Protein AF-A0A8X7W832-F1 (afdb_monomer)

Structure (mmCIF, N/CA/C/O backbone):
data_AF-A0A8X7W832-F1
#
_entry.id   AF-A0A8X7W832-F1
#
loop_
_atom_site.group_PDB
_atom_site.id
_atom_site.type_symbol
_atom_site.label_atom_id
_atom_site.label_alt_id
_atom_site.label_comp_id
_atom_site.label_asym_id
_atom_site.label_entity_id
_atom_site.label_seq_id
_atom_site.pdbx_PDB_ins_code
_atom_site.Cartn_x
_atom_site.Cartn_y
_atom_site.Cartn_z
_atom_site.occupancy
_atom_site.B_iso_or_equiv
_atom_site.auth_seq_id
_atom_site.auth_comp_id
_atom_site.auth_asym_id
_atom_site.auth_atom_id
_atom_site.pdbx_PDB_model_num
ATOM 1 N N . MET A 1 1 ? 21.013 -44.793 66.418 1.00 40.00 1 MET A N 1
ATOM 2 C CA . MET A 1 1 ? 21.560 -44.286 65.146 1.00 40.00 1 MET A CA 1
ATOM 3 C C . MET A 1 1 ? 20.440 -43.614 64.386 1.00 40.00 1 MET A C 1
ATOM 5 O O . MET A 1 1 ? 19.304 -44.052 64.524 1.00 40.00 1 MET A O 1
ATOM 9 N N . ALA A 1 2 ? 20.760 -42.538 63.678 1.00 47.69 2 ALA A N 1
ATOM 10 C CA . ALA A 1 2 ? 19.856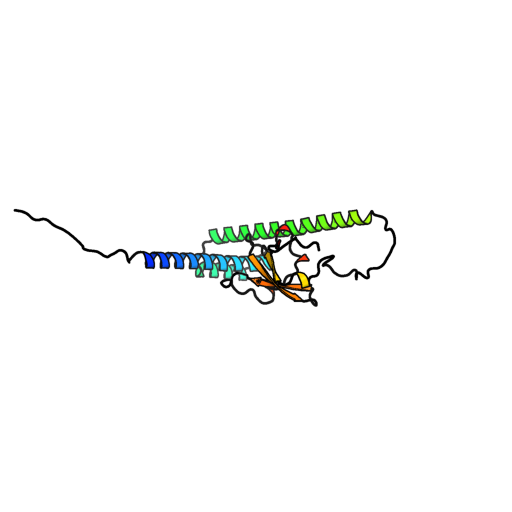 -41.862 62.762 1.00 47.69 2 ALA A CA 1
ATOM 11 C C . ALA A 1 2 ? 20.332 -42.144 61.334 1.00 47.69 2 ALA A C 1
ATOM 13 O O . ALA A 1 2 ? 21.538 -42.165 61.129 1.00 47.69 2 ALA A O 1
ATOM 14 N N . ASP A 1 3 ? 19.384 -42.303 60.418 1.00 43.69 3 ASP A N 1
ATOM 15 C CA . ASP A 1 3 ? 19.521 -42.153 58.966 1.00 43.69 3 ASP A CA 1
ATOM 16 C C . ASP A 1 3 ? 18.185 -41.499 58.557 1.00 43.69 3 ASP A C 1
ATOM 18 O O . ASP A 1 3 ? 17.119 -42.063 58.802 1.00 43.69 3 ASP A O 1
ATOM 22 N N . GLU A 1 4 ? 18.114 -40.179 58.404 1.00 45.97 4 GLU A N 1
ATOM 23 C CA . GLU A 1 4 ? 18.553 -39.359 57.263 1.00 45.97 4 GLU A CA 1
ATOM 24 C C . GLU A 1 4 ? 17.563 -39.418 56.077 1.00 45.97 4 GLU A C 1
ATOM 26 O O . GLU A 1 4 ? 17.081 -40.472 55.669 1.00 45.97 4 GLU A O 1
ATOM 31 N N . LYS A 1 5 ? 17.174 -38.226 55.603 1.00 52.12 5 LYS A N 1
ATOM 32 C CA . LYS A 1 5 ? 16.327 -38.010 54.414 1.00 52.12 5 LYS A CA 1
ATOM 33 C C . LYS A 1 5 ? 17.153 -38.355 53.155 1.00 52.12 5 LYS A C 1
ATOM 35 O O . LYS A 1 5 ? 18.371 -38.401 53.235 1.00 52.12 5 LYS A O 1
ATOM 40 N N . ASP A 1 6 ? 16.596 -38.549 51.963 1.00 47.44 6 ASP A N 1
ATOM 41 C CA . ASP A 1 6 ? 15.959 -37.499 51.149 1.00 47.44 6 ASP A CA 1
ATOM 42 C C . ASP A 1 6 ? 15.562 -38.048 49.754 1.00 47.44 6 ASP A C 1
ATOM 44 O O . ASP A 1 6 ? 15.832 -39.208 49.454 1.00 47.44 6 ASP A O 1
ATOM 48 N N . GLN A 1 7 ? 15.009 -37.176 48.896 1.00 48.31 7 GLN A N 1
ATOM 49 C CA . GLN A 1 7 ? 14.793 -37.337 47.442 1.00 48.31 7 GLN A CA 1
ATOM 50 C C . GLN A 1 7 ? 13.632 -38.263 47.000 1.00 48.31 7 GLN A C 1
ATOM 52 O O . GLN A 1 7 ? 13.351 -39.288 47.606 1.00 48.31 7 GLN A O 1
ATOM 57 N N . HIS A 1 8 ? 12.888 -37.974 45.924 1.00 39.09 8 HIS A N 1
ATOM 58 C CA . HIS A 1 8 ? 12.868 -36.801 45.035 1.00 39.09 8 HIS A CA 1
ATOM 59 C C . HIS A 1 8 ? 11.403 -36.572 44.601 1.00 39.09 8 HIS A C 1
ATOM 61 O O . HIS A 1 8 ? 10.791 -37.466 44.023 1.00 39.09 8 HIS A O 1
ATOM 67 N N . SER A 1 9 ? 10.815 -35.401 44.876 1.00 43.19 9 SER A N 1
ATOM 68 C CA . SER A 1 9 ? 9.520 -35.005 44.286 1.00 43.19 9 SER A CA 1
ATOM 69 C C . SER A 1 9 ? 9.779 -34.072 43.113 1.00 43.19 9 SER A C 1
ATOM 71 O O . SER A 1 9 ? 9.884 -32.860 43.273 1.00 43.19 9 SER A O 1
ATOM 73 N N . GLU A 1 10 ? 9.955 -34.673 41.942 1.00 54.03 10 GLU A N 1
ATOM 74 C CA . GLU A 1 10 ? 10.098 -33.964 40.675 1.00 54.03 10 GLU A CA 1
ATOM 75 C C . GLU A 1 10 ? 8.726 -33.555 40.103 1.00 54.03 10 GLU A C 1
ATOM 77 O O . GLU A 1 10 ? 7.697 -34.142 40.440 1.00 54.03 10 GLU A O 1
ATOM 82 N N . SER A 1 11 ? 8.746 -32.600 39.167 1.00 55.72 11 SER A N 1
ATOM 83 C CA . SER A 1 11 ? 7.625 -32.055 38.377 1.00 55.72 11 SER A CA 1
ATOM 84 C C . SER A 1 11 ? 6.713 -31.000 39.034 1.00 55.72 11 SER A C 1
ATOM 86 O O . SER A 1 11 ? 5.818 -31.309 39.816 1.00 55.72 11 SER A O 1
ATOM 88 N N . ASN A 1 12 ? 6.882 -29.740 38.597 1.00 47.66 12 ASN A N 1
ATOM 89 C CA . ASN A 1 12 ? 5.770 -28.824 38.277 1.00 47.66 12 ASN A CA 1
ATOM 90 C C . ASN A 1 12 ? 6.168 -27.611 37.389 1.00 47.66 12 ASN A C 1
ATOM 92 O O . ASN A 1 12 ? 5.585 -26.539 37.501 1.00 47.66 12 ASN A O 1
ATOM 96 N N . ASP A 1 13 ? 7.085 -27.786 36.427 1.00 53.12 13 ASP A N 1
ATOM 97 C CA . ASP A 1 13 ? 7.562 -26.702 35.534 1.00 53.12 13 ASP A CA 1
ATOM 98 C C . ASP A 1 13 ? 6.795 -26.591 34.194 1.00 53.12 13 ASP A C 1
ATOM 100 O O . ASP A 1 13 ? 7.334 -26.148 33.184 1.00 53.12 13 ASP A O 1
ATOM 104 N N . ARG A 1 14 ? 5.529 -27.035 34.133 1.00 55.16 14 ARG A N 1
ATOM 105 C CA . ARG A 1 14 ? 4.734 -27.077 32.879 1.00 55.16 14 ARG A CA 1
ATOM 106 C C . ARG A 1 14 ? 3.662 -25.987 32.751 1.00 55.16 14 ARG A C 1
ATOM 108 O O . ARG A 1 14 ? 2.802 -26.092 31.883 1.00 55.16 14 ARG A O 1
ATOM 115 N N . ILE A 1 15 ? 3.668 -24.975 33.620 1.00 55.97 15 ILE A N 1
ATOM 116 C CA . ILE A 1 15 ? 2.537 -24.036 33.761 1.00 55.97 15 ILE A CA 1
ATOM 117 C C . ILE A 1 15 ? 2.733 -22.715 32.984 1.00 55.97 15 ILE A C 1
ATOM 119 O O . ILE A 1 15 ? 1.743 -22.094 32.599 1.00 55.97 15 ILE A O 1
ATOM 123 N N . ASP A 1 16 ? 3.968 -22.296 32.683 1.00 61.81 16 ASP A N 1
ATOM 124 C CA . ASP A 1 16 ? 4.218 -20.970 32.082 1.00 61.81 16 ASP A CA 1
ATOM 125 C C . ASP A 1 16 ? 4.119 -20.915 30.545 1.00 61.81 16 ASP A C 1
ATOM 127 O O . ASP A 1 16 ? 3.718 -19.890 29.989 1.00 61.81 16 ASP A O 1
ATOM 131 N N . ASP A 1 17 ? 4.414 -22.012 29.843 1.00 66.50 17 ASP A N 1
ATOM 132 C CA . ASP A 1 17 ? 4.511 -22.041 28.373 1.00 66.50 17 ASP A CA 1
ATOM 133 C C . ASP A 1 17 ? 3.199 -21.654 27.665 1.00 66.50 17 ASP A C 1
ATOM 135 O O . ASP A 1 17 ? 3.196 -20.931 26.666 1.00 66.50 17 ASP A O 1
ATOM 139 N N . ASP A 1 18 ? 2.057 -22.112 28.182 1.00 75.75 18 ASP A N 1
ATOM 140 C CA . ASP A 1 18 ? 0.752 -21.822 27.579 1.00 75.75 18 ASP A CA 1
ATOM 141 C C . ASP A 1 18 ? 0.250 -20.415 27.925 1.00 75.75 18 ASP A C 1
ATOM 143 O O . ASP A 1 18 ? -0.398 -19.767 27.098 1.00 75.75 18 ASP A O 1
ATOM 147 N N . LYS A 1 19 ? 0.629 -19.881 29.092 1.00 80.62 19 LYS A N 1
ATOM 148 C CA . LYS A 1 19 ? 0.347 -18.489 29.462 1.00 80.62 19 LYS A CA 1
ATOM 149 C C . LYS A 1 19 ? 1.113 -17.514 28.562 1.00 80.62 19 LYS A C 1
ATOM 151 O O . LYS A 1 19 ? 0.513 -16.575 28.037 1.00 80.62 19 LYS A O 1
ATOM 156 N N . LEU A 1 20 ? 2.402 -17.772 28.324 1.00 78.25 20 LEU A N 1
ATOM 157 C CA . LEU A 1 20 ? 3.243 -16.969 27.428 1.00 78.25 20 LEU A CA 1
ATOM 158 C C . LEU A 1 20 ? 2.719 -16.979 25.982 1.00 78.25 20 LEU A C 1
ATOM 160 O O . LEU A 1 20 ? 2.663 -15.928 25.340 1.00 78.25 20 LEU A O 1
ATOM 164 N N . LYS A 1 21 ? 2.256 -18.133 25.478 1.00 82.25 21 LYS A N 1
ATOM 165 C CA . LYS A 1 21 ? 1.616 -18.229 24.151 1.00 82.25 21 LYS A CA 1
ATOM 166 C C . LYS A 1 21 ? 0.342 -17.388 24.056 1.00 82.25 21 LYS A C 1
ATOM 168 O O . LYS A 1 21 ? 0.131 -16.731 23.038 1.00 82.25 21 LYS A O 1
ATOM 173 N N . GLU A 1 22 ? -0.507 -17.383 25.083 1.00 85.19 22 GLU A N 1
ATOM 174 C CA . GLU A 1 22 ? -1.731 -16.570 25.086 1.00 85.19 22 GLU A CA 1
ATOM 175 C C . GLU A 1 22 ? -1.450 -15.064 25.194 1.00 85.19 22 GLU A C 1
ATOM 177 O O . GLU A 1 22 ? -2.122 -14.267 24.536 1.00 85.19 22 GLU A O 1
ATOM 182 N N . GLU A 1 23 ? -0.434 -14.648 25.953 1.00 86.19 23 GLU A N 1
ATOM 183 C CA . GLU A 1 23 ? 0.022 -13.250 25.967 1.00 86.19 23 GLU A CA 1
ATOM 184 C C . GLU A 1 23 ? 0.581 -12.823 24.598 1.00 86.19 23 GLU A C 1
ATOM 186 O O . GLU A 1 23 ? 0.214 -11.759 24.089 1.00 86.19 23 GLU A O 1
ATOM 191 N N . PHE A 1 24 ? 1.367 -13.681 23.937 1.00 85.94 24 PHE A N 1
ATOM 192 C CA . PHE A 1 24 ? 1.866 -13.430 22.581 1.00 85.94 24 PHE A CA 1
ATOM 193 C C . PHE A 1 24 ? 0.731 -13.305 21.549 1.00 85.94 24 PHE A C 1
ATOM 195 O O . PHE A 1 24 ? 0.719 -12.359 20.759 1.00 85.94 24 PHE A O 1
ATOM 202 N N . LYS A 1 25 ? -0.263 -14.207 21.579 1.00 90.62 25 LYS A N 1
ATOM 203 C CA . LYS A 1 25 ? -1.449 -14.136 20.703 1.00 90.62 25 LYS A CA 1
ATOM 204 C C . LYS A 1 25 ? -2.239 -12.846 20.910 1.00 90.62 25 LYS A C 1
ATOM 206 O O . LYS A 1 25 ? -2.618 -12.211 19.929 1.00 90.62 25 LYS A O 1
ATOM 211 N N . LYS A 1 26 ? -2.464 -12.435 22.165 1.00 90.38 26 LYS A N 1
ATOM 212 C CA . LYS A 1 26 ? -3.152 -11.174 22.491 1.00 90.38 26 LYS A CA 1
ATOM 213 C C . LYS A 1 26 ? -2.392 -9.970 21.949 1.00 90.38 26 LYS A C 1
ATOM 215 O O . LYS A 1 26 ? -3.002 -9.126 21.303 1.00 90.38 26 LYS A O 1
ATOM 220 N N . LYS A 1 27 ? -1.069 -9.921 22.134 1.00 90.31 27 LYS A N 1
ATOM 221 C CA . LYS A 1 27 ? -0.237 -8.851 21.571 1.00 90.31 27 LYS A CA 1
ATOM 222 C C . LYS A 1 27 ? -0.328 -8.811 20.040 1.00 90.31 27 LYS A C 1
ATOM 224 O O . LYS A 1 27 ? -0.637 -7.759 19.491 1.00 90.31 27 LYS A O 1
ATOM 229 N N . LYS A 1 28 ? -0.169 -9.958 19.361 1.00 90.44 28 LYS A N 1
ATOM 230 C CA . LYS A 1 28 ? -0.306 -10.057 17.895 1.00 90.44 28 LYS A CA 1
ATOM 231 C C . LYS A 1 28 ? -1.691 -9.598 17.414 1.00 90.44 28 LYS A C 1
ATOM 233 O O . LYS A 1 28 ? -1.778 -8.934 16.388 1.00 90.44 28 LYS A O 1
ATOM 238 N N . LEU A 1 29 ? -2.763 -9.903 18.151 1.00 90.62 29 LEU A N 1
ATOM 239 C CA . LEU A 1 29 ? -4.118 -9.441 17.831 1.00 90.62 29 LEU A CA 1
ATOM 240 C C . LEU A 1 29 ? -4.268 -7.915 17.954 1.00 90.62 29 LEU A C 1
ATOM 242 O O . LEU A 1 29 ? -4.861 -7.298 17.072 1.00 90.62 29 LEU A O 1
ATOM 246 N N . GLU A 1 30 ? -3.736 -7.299 19.012 1.00 90.44 30 GLU A N 1
ATOM 247 C CA . GLU A 1 30 ? -3.766 -5.837 19.165 1.00 90.44 30 GLU A CA 1
ATOM 248 C C . GLU A 1 30 ? -2.918 -5.126 18.099 1.00 90.44 30 GLU A C 1
ATOM 250 O O . GLU A 1 30 ? -3.365 -4.134 17.521 1.00 90.44 30 GLU A O 1
ATOM 255 N N . ASP A 1 31 ? -1.745 -5.664 17.757 1.00 88.31 31 ASP A N 1
ATOM 256 C CA . ASP A 1 31 ? -0.919 -5.127 16.671 1.00 88.31 31 ASP A CA 1
ATOM 257 C C . ASP A 1 31 ? -1.636 -5.237 15.308 1.00 88.31 31 ASP A C 1
ATOM 259 O O . ASP A 1 31 ? -1.662 -4.264 14.552 1.00 88.31 31 ASP A O 1
ATOM 263 N N . LEU A 1 32 ? -2.314 -6.357 15.019 1.00 89.44 32 LEU A N 1
ATOM 264 C CA . LEU A 1 32 ? -3.125 -6.524 13.803 1.00 89.44 32 LEU A CA 1
ATOM 265 C C . LEU A 1 32 ? -4.305 -5.541 13.733 1.00 89.44 32 LEU A C 1
ATOM 267 O O . LEU A 1 32 ? -4.533 -4.943 12.682 1.00 89.44 32 LEU A O 1
ATOM 271 N N . LYS A 1 33 ? -5.028 -5.315 14.840 1.00 92.00 33 LYS A N 1
ATOM 272 C CA . LYS A 1 33 ? -6.091 -4.293 14.910 1.00 92.00 33 LYS A CA 1
ATOM 273 C C . LYS A 1 33 ? -5.553 -2.893 14.617 1.00 92.00 33 LYS A C 1
ATOM 275 O O . LYS A 1 33 ? -6.184 -2.130 13.886 1.00 92.00 33 LYS A O 1
ATOM 280 N N . ARG A 1 34 ? -4.390 -2.550 15.187 1.00 91.50 34 ARG A N 1
ATOM 281 C CA . ARG A 1 34 ? -3.733 -1.252 14.980 1.00 91.50 34 ARG A CA 1
ATOM 282 C C . ARG A 1 34 ? -3.292 -1.074 13.528 1.00 91.50 34 ARG A C 1
ATOM 284 O O . ARG A 1 34 ? -3.591 -0.022 12.967 1.00 91.50 34 ARG A O 1
ATOM 291 N N . LYS A 1 35 ? -2.678 -2.095 12.912 1.00 88.81 35 LYS A N 1
ATOM 292 C CA . LYS A 1 35 ? -2.334 -2.095 11.478 1.00 88.81 35 LYS A CA 1
ATOM 293 C C . LYS A 1 35 ? -3.580 -1.909 10.605 1.00 88.81 35 LYS A C 1
ATOM 295 O O . LYS A 1 35 ? -3.648 -0.943 9.857 1.00 88.81 35 LYS A O 1
ATOM 300 N N . ALA A 1 36 ? -4.613 -2.736 10.784 1.00 91.31 36 ALA A N 1
ATOM 301 C CA . ALA A 1 36 ? -5.852 -2.641 10.005 1.00 91.31 36 ALA A CA 1
ATOM 302 C C . ALA A 1 36 ? -6.533 -1.261 10.117 1.00 91.31 36 ALA A C 1
ATOM 304 O O . ALA A 1 36 ? -7.029 -0.721 9.129 1.00 91.31 36 ALA A O 1
ATOM 305 N N . PHE A 1 37 ? -6.536 -0.656 11.309 1.00 93.88 37 PHE A N 1
ATOM 306 C CA . PHE A 1 37 ? -7.068 0.693 11.507 1.00 93.88 37 PHE A CA 1
ATOM 307 C C . PHE A 1 37 ? -6.215 1.781 10.838 1.00 93.88 37 PHE A C 1
ATOM 309 O O . PHE A 1 37 ? -6.776 2.706 10.249 1.00 93.88 37 PHE A O 1
ATOM 316 N N . TYR A 1 38 ? -4.882 1.663 10.891 1.00 90.75 38 TYR A N 1
ATOM 317 C CA . TYR A 1 38 ? -3.966 2.559 10.182 1.00 90.75 38 TYR A CA 1
ATOM 318 C C . TYR A 1 38 ? -4.221 2.519 8.670 1.00 90.75 38 TYR A C 1
ATOM 320 O O . TYR A 1 38 ? -4.467 3.568 8.080 1.00 90.75 38 TYR A O 1
ATOM 328 N N . SER A 1 39 ? -4.294 1.329 8.063 1.00 88.31 39 SER A N 1
ATOM 329 C CA . SER A 1 39 ? -4.554 1.168 6.624 1.00 88.31 39 SER A CA 1
ATOM 330 C C . SER A 1 39 ? -5.891 1.792 6.185 1.00 88.31 39 SER A C 1
ATOM 332 O O . SER A 1 39 ? -5.967 2.409 5.124 1.00 88.31 39 SER A O 1
ATOM 334 N N . VAL A 1 40 ? -6.945 1.714 7.012 1.00 91.12 40 VAL A N 1
ATOM 335 C CA . VAL A 1 40 ? -8.239 2.372 6.724 1.00 91.12 40 VAL A CA 1
ATOM 336 C C . VAL A 1 40 ? -8.142 3.899 6.802 1.00 91.12 40 VAL A C 1
ATOM 338 O O . VAL A 1 40 ? -8.674 4.590 5.928 1.00 91.12 40 VAL A O 1
ATOM 341 N N . LEU A 1 41 ? -7.471 4.447 7.825 1.00 90.56 41 LEU A N 1
ATOM 342 C CA . LEU A 1 41 ? -7.207 5.890 7.897 1.00 90.56 41 LEU A CA 1
ATOM 343 C C . LEU A 1 41 ? -6.396 6.354 6.687 1.00 90.56 41 LEU A C 1
ATOM 345 O O . LEU A 1 41 ? -6.695 7.404 6.112 1.00 90.56 41 LEU A O 1
ATOM 349 N N . LEU A 1 42 ? -5.406 5.554 6.295 1.00 87.62 42 LEU A N 1
ATOM 350 C CA . LEU A 1 42 ? -4.512 5.863 5.204 1.00 87.62 42 LEU A CA 1
ATOM 351 C C . LEU A 1 42 ? -5.252 5.915 3.863 1.00 87.62 42 LEU A C 1
ATOM 353 O O . LEU A 1 42 ? -5.203 6.940 3.182 1.00 87.62 42 LEU A O 1
ATOM 357 N N . ALA A 1 43 ? -6.021 4.876 3.527 1.00 86.00 43 ALA A N 1
ATOM 358 C CA . ALA A 1 43 ? -6.818 4.831 2.301 1.00 86.00 43 ALA A CA 1
ATOM 359 C C . ALA A 1 43 ? -7.762 6.045 2.172 1.00 86.00 43 ALA A C 1
ATOM 361 O O . ALA A 1 43 ? -7.876 6.649 1.104 1.00 86.00 43 ALA A O 1
ATOM 362 N N . PHE A 1 44 ? -8.392 6.476 3.272 1.00 89.38 44 PHE A N 1
ATOM 363 C CA . PHE A 1 44 ? -9.253 7.666 3.267 1.00 89.38 44 PHE A CA 1
ATOM 364 C C . PHE A 1 44 ? -8.501 8.981 3.041 1.00 89.38 44 PHE A C 1
ATOM 366 O O . PHE A 1 44 ? -9.077 9.899 2.447 1.00 89.38 44 PHE A O 1
ATOM 373 N N . ARG A 1 45 ? -7.250 9.088 3.508 1.00 85.00 45 ARG A N 1
ATOM 374 C CA . ARG A 1 45 ? -6.388 10.260 3.290 1.00 85.00 45 ARG A CA 1
ATOM 375 C C . ARG A 1 45 ? -5.797 10.286 1.879 1.00 85.00 45 ARG A C 1
ATOM 377 O O . ARG A 1 45 ? -5.734 11.367 1.299 1.00 85.00 45 ARG A O 1
ATOM 384 N N . ALA A 1 46 ? -5.448 9.124 1.325 1.00 78.94 46 ALA A N 1
ATOM 385 C CA . ALA A 1 46 ? -4.998 8.971 -0.057 1.00 78.94 46 ALA A CA 1
ATOM 386 C C . ALA A 1 46 ? -6.099 9.352 -1.066 1.00 78.94 46 ALA A C 1
ATOM 388 O O . ALA A 1 46 ? -5.833 10.076 -2.021 1.00 78.94 46 ALA A O 1
ATOM 389 N N . GLU A 1 47 ? -7.352 8.941 -0.826 1.00 78.88 47 GLU A N 1
ATOM 390 C CA . GLU A 1 47 ? -8.489 9.325 -1.677 1.00 78.88 47 GLU A CA 1
ATOM 391 C C . GLU A 1 47 ? -8.853 10.814 -1.522 1.00 78.88 47 GLU A C 1
ATOM 393 O O . GLU A 1 47 ? -9.174 11.498 -2.493 1.00 78.88 47 GLU A O 1
ATOM 398 N N . THR A 1 48 ? -8.842 11.331 -0.286 1.00 75.25 48 THR A N 1
ATOM 399 C CA . THR A 1 48 ? -9.290 12.697 0.018 1.00 75.25 48 THR A CA 1
ATOM 400 C C . THR A 1 48 ? -8.545 13.316 1.198 1.00 75.25 48 THR A C 1
ATOM 402 O O . THR A 1 48 ? -8.622 12.826 2.323 1.00 75.25 48 THR A O 1
ATOM 405 N N . LEU A 1 49 ? -7.970 14.509 1.003 1.00 69.06 49 LEU A N 1
ATOM 406 C CA . LEU A 1 49 ? -7.358 15.285 2.095 1.00 69.06 49 LEU A CA 1
ATOM 407 C C . LEU A 1 49 ? -8.344 15.628 3.233 1.00 69.06 49 LEU A C 1
ATOM 409 O O . LEU A 1 49 ? -7.913 15.889 4.357 1.00 69.06 49 LEU A O 1
ATOM 413 N N . THR A 1 50 ? -9.659 15.613 2.974 1.00 72.81 50 THR A N 1
ATOM 414 C CA . THR A 1 50 ? -10.707 15.891 3.969 1.00 72.81 50 THR A CA 1
ATOM 415 C C . THR A 1 50 ? -11.594 14.672 4.236 1.00 72.81 50 THR A C 1
ATOM 417 O O . THR A 1 50 ? -12.317 14.182 3.370 1.00 72.81 50 THR A O 1
ATOM 420 N N . ILE A 1 51 ? -11.593 14.207 5.487 1.00 75.50 51 ILE A N 1
ATOM 421 C CA . ILE A 1 51 ? -12.458 13.119 5.954 1.00 75.50 51 ILE A CA 1
ATOM 422 C C . ILE A 1 51 ? -13.881 13.670 6.141 1.00 75.50 51 ILE A C 1
ATOM 424 O O . ILE A 1 51 ? -14.185 14.344 7.124 1.00 75.50 51 ILE A O 1
ATOM 428 N N . GLY A 1 52 ? -14.767 13.394 5.182 1.00 83.62 52 GLY A N 1
ATOM 429 C CA . GLY A 1 52 ? -16.178 13.784 5.263 1.00 83.62 52 GLY A CA 1
ATOM 430 C C . GLY A 1 52 ? -16.951 13.037 6.361 1.00 83.62 52 GLY A C 1
ATOM 431 O O . GLY A 1 52 ? -16.620 11.903 6.700 1.00 83.62 52 GLY A O 1
ATOM 432 N N . LYS A 1 53 ? -18.052 13.631 6.856 1.00 86.19 53 LYS A N 1
ATOM 433 C CA . LYS A 1 53 ? -18.846 13.147 8.015 1.00 86.19 53 LYS A CA 1
ATOM 434 C C . LYS A 1 53 ? -19.152 11.637 8.023 1.00 86.19 53 LYS A C 1
ATOM 436 O O . LYS A 1 53 ? -19.141 11.017 9.081 1.00 86.19 53 LYS A O 1
ATOM 441 N N . LYS A 1 54 ? -19.420 11.035 6.854 1.00 88.00 54 LYS A N 1
ATOM 442 C CA . LYS A 1 54 ? -19.660 9.583 6.719 1.00 88.00 54 LYS A CA 1
ATOM 443 C C . LYS A 1 54 ? -18.421 8.749 7.082 1.00 88.00 54 LYS A C 1
ATOM 445 O O . LYS A 1 54 ? -18.557 7.761 7.795 1.00 88.00 54 LYS A O 1
ATOM 450 N N . ARG A 1 55 ? -17.232 9.161 6.619 1.00 89.69 55 ARG A N 1
ATOM 451 C CA . ARG A 1 55 ? -15.945 8.524 6.947 1.00 89.69 55 ARG A CA 1
ATOM 452 C C . ARG A 1 55 ? -15.607 8.726 8.424 1.00 89.69 55 ARG A C 1
ATOM 454 O O . ARG A 1 55 ? -15.238 7.759 9.076 1.00 89.69 55 ARG A O 1
ATOM 461 N N . THR A 1 56 ? -15.843 9.919 8.981 1.00 90.06 56 THR A N 1
ATOM 462 C CA . THR A 1 56 ? -15.680 10.190 10.425 1.00 90.06 56 THR A CA 1
ATOM 463 C C . THR A 1 56 ? -16.483 9.205 11.278 1.00 90.06 56 THR A C 1
ATOM 465 O O . THR A 1 56 ? -15.922 8.548 12.147 1.00 90.06 56 THR A O 1
ATOM 468 N N . HIS A 1 57 ? -17.769 9.023 10.965 1.00 91.31 57 HIS A N 1
ATOM 469 C CA . HIS A 1 57 ? -18.633 8.097 11.697 1.00 91.31 57 HIS A CA 1
ATOM 470 C C . HIS A 1 57 ? -18.231 6.615 11.531 1.00 91.31 57 HIS A C 1
ATOM 472 O O . HIS A 1 57 ? -18.457 5.806 12.431 1.00 91.31 57 HIS A O 1
ATOM 478 N N . LEU A 1 58 ? -17.625 6.237 10.398 1.00 93.25 58 LEU A N 1
ATOM 479 C CA . LEU A 1 58 ? -17.047 4.901 10.231 1.00 93.25 58 LEU A CA 1
ATOM 480 C C . LEU A 1 58 ? -15.807 4.718 11.121 1.00 93.25 58 LEU A C 1
ATOM 482 O O . LEU A 1 58 ? -15.711 3.715 11.821 1.00 93.25 58 LEU A O 1
ATOM 486 N N . ILE A 1 59 ? -14.898 5.699 11.134 1.00 93.75 59 ILE A N 1
ATOM 487 C CA . ILE A 1 59 ? -13.683 5.695 11.965 1.00 93.75 59 ILE A CA 1
ATOM 488 C C . ILE A 1 59 ? -14.052 5.580 13.448 1.00 93.75 59 ILE A C 1
ATOM 490 O O . ILE A 1 59 ? -13.527 4.713 14.136 1.00 93.75 59 ILE A O 1
ATOM 494 N N . GLU A 1 60 ? -14.996 6.391 13.936 1.00 93.62 60 GLU A N 1
ATOM 495 C CA . GLU A 1 60 ? -15.485 6.341 15.325 1.00 93.62 60 GLU A CA 1
ATOM 496 C C . GLU A 1 60 ? -16.025 4.956 15.713 1.00 93.62 60 GLU A C 1
ATOM 498 O O . GLU A 1 60 ? -15.818 4.491 16.837 1.00 93.62 60 GLU A O 1
ATOM 503 N N . ARG A 1 61 ? -16.698 4.276 14.778 1.00 95.62 61 ARG A N 1
ATOM 504 C CA . ARG A 1 61 ? -17.217 2.922 14.985 1.00 95.62 61 ARG A CA 1
ATOM 505 C C . ARG A 1 61 ? -16.092 1.888 15.034 1.00 95.62 61 ARG A C 1
ATOM 507 O O . ARG A 1 61 ? -16.044 1.114 15.985 1.00 95.62 61 ARG A O 1
ATOM 514 N N . LEU A 1 62 ? -15.164 1.931 14.076 1.00 95.25 62 LEU A N 1
ATOM 515 C CA . LEU A 1 62 ? -13.989 1.054 14.030 1.00 95.25 62 LEU A CA 1
ATOM 516 C C . LEU A 1 62 ? -13.113 1.212 15.277 1.00 95.25 62 LEU A C 1
ATOM 518 O O . LEU A 1 62 ? -12.683 0.218 15.852 1.00 95.25 62 LEU A O 1
ATOM 522 N N . MET A 1 63 ? -12.916 2.442 15.759 1.00 95.75 63 MET A N 1
ATOM 523 C CA . MET A 1 63 ? -12.215 2.694 17.020 1.00 95.75 63 MET A CA 1
ATOM 524 C C . MET A 1 63 ? -12.875 1.983 18.201 1.00 95.75 63 MET A C 1
ATOM 526 O O . MET A 1 63 ? -12.181 1.397 19.029 1.00 95.75 63 MET A O 1
ATOM 530 N N . LYS A 1 64 ? -14.211 2.011 18.281 1.00 95.81 64 LYS A N 1
ATOM 531 C CA . LYS A 1 64 ? -14.957 1.326 19.341 1.00 95.81 64 LYS A CA 1
ATOM 532 C C . LYS A 1 64 ? -14.882 -0.197 19.203 1.00 95.81 64 LYS A C 1
ATOM 534 O O . LYS A 1 64 ? -14.718 -0.878 20.209 1.00 95.81 64 LYS A O 1
ATOM 539 N N . GLU A 1 65 ? -14.997 -0.726 17.987 1.00 95.25 65 GLU A N 1
ATOM 540 C CA . GLU A 1 65 ? -14.935 -2.168 17.708 1.00 95.25 65 GLU A CA 1
ATOM 541 C C . GLU A 1 65 ? -13.534 -2.749 17.964 1.00 95.25 65 GLU A C 1
ATOM 543 O O . GLU A 1 65 ? -13.408 -3.847 18.505 1.00 95.25 65 GLU A O 1
ATOM 548 N N . PHE A 1 66 ? -12.474 -2.004 17.639 1.00 93.94 66 PHE A N 1
ATOM 549 C CA . PHE A 1 66 ? -11.084 -2.429 17.835 1.00 93.94 66 PHE A CA 1
ATOM 550 C C . PHE A 1 66 ? -10.479 -1.974 19.174 1.00 93.94 66 PHE A C 1
ATOM 552 O O . PHE A 1 66 ? -9.351 -2.351 19.476 1.00 93.94 66 PHE A O 1
ATOM 559 N N . ASN A 1 67 ? -11.221 -1.227 20.000 1.00 94.44 67 ASN A N 1
ATOM 560 C CA . ASN A 1 67 ? -10.764 -0.656 21.276 1.00 94.44 67 ASN A CA 1
ATOM 561 C C . ASN A 1 67 ? -9.535 0.275 21.138 1.00 94.44 67 ASN A C 1
ATOM 563 O O . ASN A 1 67 ? -8.592 0.223 21.926 1.00 94.44 67 ASN A O 1
ATOM 567 N N . ILE A 1 68 ? -9.543 1.139 20.120 1.00 94.06 68 ILE A N 1
ATOM 568 C CA . ILE A 1 68 ? -8.452 2.073 19.810 1.00 94.06 68 ILE A CA 1
ATOM 569 C C . ILE A 1 68 ? -8.726 3.443 20.443 1.00 94.06 68 ILE A C 1
ATOM 571 O O . ILE A 1 68 ? -9.799 4.025 20.271 1.00 94.06 68 ILE A O 1
ATOM 575 N N . ALA A 1 69 ? -7.736 3.983 21.158 1.00 93.19 69 ALA A N 1
ATOM 576 C CA . ALA A 1 69 ? -7.815 5.289 21.808 1.00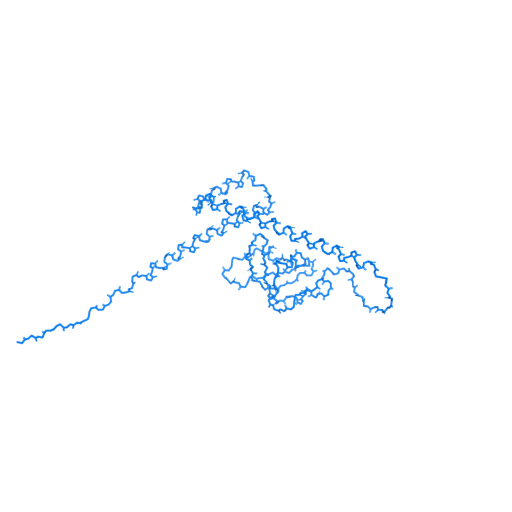 93.19 69 ALA A CA 1
ATOM 577 C C . ALA A 1 69 ? -7.722 6.460 20.806 1.00 93.19 69 ALA A C 1
ATOM 579 O O . ALA A 1 69 ? -7.070 6.360 19.764 1.00 93.19 69 ALA A O 1
ATOM 580 N N . GLN A 1 70 ? -8.318 7.612 21.147 1.00 92.25 70 GLN A N 1
ATOM 581 C CA . GLN A 1 70 ? -8.217 8.834 20.324 1.00 92.25 70 GLN A CA 1
ATOM 582 C C . GLN A 1 70 ? -6.769 9.307 20.157 1.00 92.25 70 GLN A C 1
ATOM 584 O O . GLN A 1 70 ? -6.400 9.740 19.074 1.00 92.25 70 GLN A O 1
ATOM 589 N N . GLU A 1 71 ? -5.925 9.155 21.178 1.00 91.31 71 GLU A N 1
ATOM 590 C CA . GLU A 1 71 ? -4.492 9.474 21.105 1.00 91.31 71 GLU A CA 1
ATOM 591 C C . GLU A 1 71 ? -3.778 8.666 20.010 1.00 91.31 71 GLU A C 1
ATOM 593 O O . GLU A 1 71 ? -3.035 9.228 19.206 1.00 91.31 71 GLU A O 1
ATOM 598 N N . THR A 1 72 ? -4.070 7.363 19.906 1.00 91.56 72 THR A N 1
ATOM 599 C CA . THR A 1 72 ? -3.543 6.499 18.839 1.00 91.56 72 THR A CA 1
ATOM 600 C C . THR A 1 72 ? -4.030 6.954 17.466 1.00 91.56 72 THR A C 1
ATOM 602 O O . THR A 1 72 ? -3.237 7.018 16.531 1.00 91.56 72 THR A O 1
ATOM 605 N N . ARG A 1 73 ? -5.309 7.334 17.343 1.00 91.06 73 ARG A N 1
ATOM 606 C CA . ARG A 1 73 ? -5.848 7.896 16.098 1.00 91.06 73 ARG A CA 1
ATOM 607 C C . ARG A 1 73 ? -5.147 9.201 15.707 1.00 91.06 73 ARG A C 1
ATOM 609 O O . ARG A 1 73 ? -4.779 9.338 14.548 1.00 91.06 73 ARG A O 1
ATOM 616 N N . PHE A 1 74 ? -4.953 10.144 16.630 1.00 90.31 74 PHE A N 1
ATOM 617 C CA . PHE A 1 74 ? -4.260 11.405 16.332 1.00 90.31 74 PHE A CA 1
ATOM 618 C C . PHE A 1 74 ? -2.797 11.175 15.936 1.00 90.31 74 PHE A C 1
ATOM 620 O O . PHE A 1 74 ? -2.327 11.783 14.980 1.00 90.31 74 PHE A O 1
ATOM 627 N N . SER A 1 75 ? -2.100 10.259 16.616 1.00 91.56 75 SER A N 1
ATOM 628 C CA . SER A 1 75 ? -0.742 9.846 16.246 1.00 91.56 75 SER A CA 1
ATOM 629 C C . SER A 1 75 ? -0.688 9.280 14.821 1.00 91.56 75 SER A C 1
ATOM 631 O O . SER A 1 75 ? 0.166 9.698 14.042 1.00 91.56 75 SER A O 1
ATOM 633 N N . PHE A 1 76 ? -1.625 8.400 14.454 1.00 91.62 76 PHE A N 1
ATOM 634 C CA . PHE A 1 76 ? -1.714 7.844 13.102 1.00 91.62 76 PHE A CA 1
ATOM 635 C C . PHE A 1 76 ? -2.070 8.907 12.055 1.00 91.62 76 PHE A C 1
ATOM 637 O O . PHE A 1 76 ? -1.411 8.978 11.024 1.00 91.62 76 PHE A O 1
ATOM 644 N N . GLU A 1 77 ? -3.060 9.770 12.311 1.00 89.44 77 GLU A N 1
ATOM 645 C CA . GLU A 1 77 ? -3.426 10.834 11.367 1.00 89.44 77 GLU A CA 1
ATOM 646 C C . GLU A 1 77 ? -2.277 11.828 11.129 1.00 89.44 77 GLU A C 1
ATOM 648 O O . GLU A 1 77 ? -2.083 12.244 9.988 1.00 89.44 77 GLU A O 1
ATOM 653 N N . ASN A 1 78 ? -1.492 12.171 12.157 1.00 88.88 78 ASN A N 1
ATOM 654 C CA . ASN A 1 78 ? -0.313 13.029 12.005 1.00 88.88 78 ASN A CA 1
ATOM 655 C C . ASN A 1 78 ? 0.785 12.345 11.181 1.00 88.88 78 ASN A C 1
ATOM 657 O O . ASN A 1 78 ? 1.269 12.935 10.221 1.00 88.88 78 ASN A O 1
ATOM 661 N N . ASN A 1 79 ? 1.127 11.095 11.507 1.00 88.31 79 ASN A N 1
ATOM 662 C CA . ASN A 1 79 ? 2.146 10.326 10.790 1.00 88.31 79 ASN A CA 1
ATOM 663 C C . ASN A 1 79 ? 1.801 10.150 9.299 1.00 88.31 79 ASN A C 1
ATOM 665 O O . ASN A 1 79 ? 2.633 10.410 8.432 1.00 88.31 79 ASN A O 1
ATOM 669 N N . ILE A 1 80 ? 0.543 9.812 8.997 1.00 88.62 80 ILE A N 1
ATOM 670 C CA . ILE A 1 80 ? 0.031 9.719 7.623 1.00 88.62 80 ILE A CA 1
ATOM 671 C C . ILE A 1 80 ? 0.169 11.071 6.902 1.00 88.62 80 ILE A C 1
ATOM 673 O O . ILE A 1 80 ? 0.630 11.115 5.764 1.00 88.62 80 ILE A O 1
ATOM 677 N N . LEU A 1 81 ? -0.198 12.187 7.546 1.00 86.31 81 LEU A N 1
ATOM 678 C CA . LEU A 1 81 ? -0.072 13.524 6.951 1.00 86.31 81 LEU A CA 1
ATOM 679 C C . LEU A 1 81 ? 1.390 13.918 6.691 1.00 86.31 81 LEU A C 1
ATOM 681 O O . LEU A 1 81 ? 1.687 14.453 5.622 1.00 86.31 81 LEU A O 1
ATOM 685 N N . GLU A 1 82 ? 2.297 13.641 7.627 1.00 87.00 82 GLU A N 1
ATOM 686 C CA . GLU A 1 82 ? 3.732 13.897 7.469 1.00 87.00 82 GLU A CA 1
ATOM 687 C C . GLU A 1 82 ? 4.324 13.077 6.316 1.00 87.00 82 GLU A C 1
ATOM 689 O O . GLU A 1 82 ? 5.029 13.637 5.474 1.00 87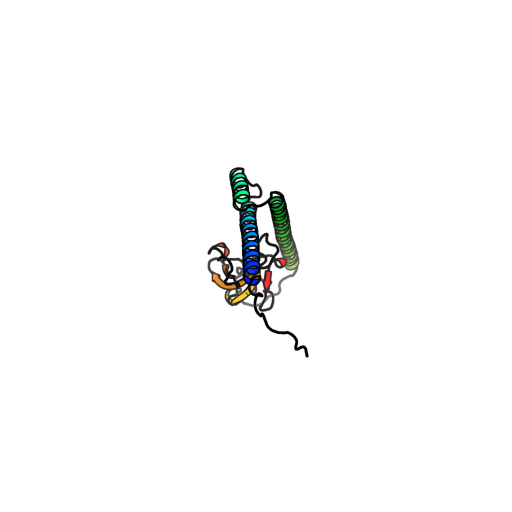.00 82 GLU A O 1
ATOM 694 N N . ASN A 1 83 ? 3.972 11.792 6.199 1.00 84.62 83 ASN A N 1
ATOM 695 C CA . ASN A 1 83 ? 4.457 10.936 5.116 1.00 84.62 83 ASN A CA 1
ATOM 696 C C . ASN A 1 83 ? 3.877 11.344 3.743 1.00 84.62 83 ASN A C 1
ATOM 698 O O . ASN A 1 83 ? 4.630 11.466 2.777 1.00 84.62 83 ASN A O 1
ATOM 702 N N . ILE A 1 84 ? 2.580 11.688 3.660 1.00 83.81 84 ILE A N 1
ATOM 703 C CA . ILE A 1 84 ? 1.968 12.283 2.450 1.00 83.81 84 ILE A CA 1
ATOM 704 C C . ILE A 1 84 ? 2.755 13.512 1.984 1.00 83.81 84 ILE A C 1
ATOM 706 O O . ILE A 1 84 ? 3.104 13.615 0.806 1.00 83.81 84 ILE A O 1
ATOM 710 N N . ILE A 1 85 ? 3.054 14.437 2.899 1.00 84.62 85 ILE A N 1
ATOM 711 C CA . ILE A 1 85 ? 3.788 15.667 2.580 1.00 84.62 85 ILE A CA 1
ATOM 712 C C . ILE A 1 85 ? 5.226 15.344 2.153 1.00 84.62 85 ILE A C 1
ATOM 714 O O . ILE A 1 85 ? 5.701 15.896 1.160 1.00 84.62 85 ILE A O 1
ATOM 718 N N . ALA A 1 86 ? 5.908 14.436 2.853 1.00 84.88 86 ALA A N 1
ATOM 719 C CA . ALA A 1 86 ? 7.277 14.042 2.538 1.00 84.88 86 ALA A CA 1
ATOM 720 C C . ALA A 1 86 ? 7.384 13.382 1.151 1.00 84.88 86 ALA A C 1
ATOM 722 O O . ALA A 1 86 ? 8.250 13.759 0.363 1.00 84.88 86 ALA A O 1
ATOM 723 N N . HIS A 1 87 ? 6.484 12.454 0.812 1.00 80.88 87 HIS A N 1
ATOM 724 C CA . HIS A 1 87 ? 6.449 11.818 -0.508 1.00 80.88 87 HIS A CA 1
ATOM 725 C C . HIS A 1 87 ? 6.151 12.837 -1.62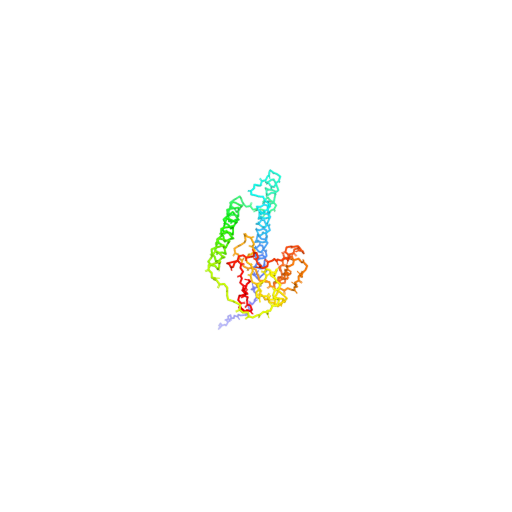3 1.00 80.88 87 HIS A C 1
ATOM 727 O O . HIS A 1 87 ? 6.880 12.897 -2.614 1.00 80.88 87 HIS A O 1
ATOM 733 N N . GLN A 1 88 ? 5.174 13.735 -1.431 1.00 82.88 88 GLN A N 1
ATOM 734 C CA . GLN A 1 88 ? 4.914 14.829 -2.380 1.00 82.88 88 GLN A CA 1
ATOM 735 C C . GLN A 1 88 ? 6.143 15.730 -2.590 1.00 82.88 88 GLN A C 1
ATOM 737 O O . GLN A 1 88 ? 6.428 16.140 -3.716 1.00 82.88 88 GLN A O 1
ATOM 742 N N . GLN A 1 89 ? 6.900 16.030 -1.529 1.00 84.56 89 GLN A N 1
ATOM 743 C CA . GLN A 1 89 ? 8.133 16.816 -1.625 1.00 84.56 89 GLN A CA 1
ATOM 744 C C . GLN A 1 89 ? 9.244 16.089 -2.397 1.00 84.56 89 GLN A C 1
ATOM 746 O O . GLN A 1 89 ? 9.950 16.752 -3.165 1.00 84.56 89 GLN A O 1
ATOM 751 N N . ARG A 1 90 ? 9.379 14.761 -2.254 1.00 83.44 90 ARG A N 1
ATOM 752 C CA . ARG A 1 90 ? 10.323 13.943 -3.041 1.00 83.44 90 ARG A CA 1
ATOM 753 C C . ARG A 1 90 ? 9.988 13.996 -4.533 1.00 83.44 90 ARG A C 1
ATOM 755 O O . ARG A 1 90 ? 10.809 14.479 -5.311 1.00 83.44 90 ARG A O 1
ATOM 762 N N . VAL A 1 91 ? 8.744 13.675 -4.904 1.00 80.81 91 VAL A N 1
ATOM 763 C CA . VAL A 1 91 ? 8.247 13.728 -6.297 1.00 80.81 91 VAL A CA 1
ATOM 764 C C . VAL A 1 91 ? 8.462 15.113 -6.933 1.00 80.81 91 VAL A C 1
ATOM 766 O O . VAL A 1 91 ? 8.954 15.233 -8.056 1.00 80.81 91 VAL A O 1
ATOM 769 N N . ILE A 1 92 ? 8.150 16.196 -6.209 1.00 81.19 92 ILE A N 1
ATOM 770 C CA . ILE A 1 92 ? 8.359 17.574 -6.695 1.00 81.19 92 ILE A CA 1
ATOM 771 C C . ILE A 1 92 ? 9.852 17.901 -6.880 1.00 81.19 92 ILE A C 1
ATOM 773 O O . ILE A 1 92 ? 10.201 18.699 -7.756 1.00 81.19 92 ILE A O 1
ATOM 777 N N . SER A 1 93 ? 10.733 17.338 -6.054 1.00 8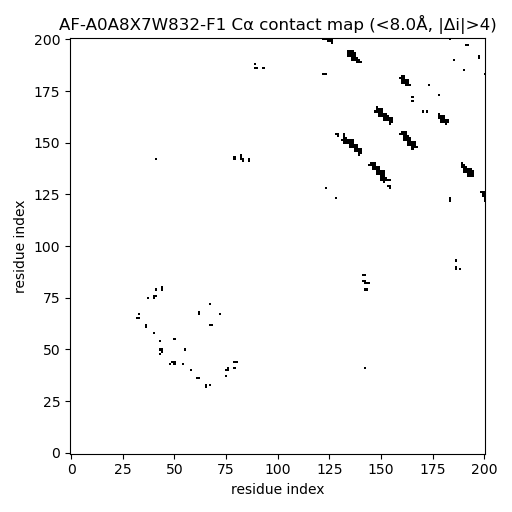3.00 93 SER A N 1
ATOM 778 C CA . SER A 1 93 ? 12.174 17.607 -6.103 1.00 83.00 93 SER A CA 1
ATOM 779 C C . SER A 1 93 ? 12.838 16.892 -7.277 1.00 83.00 93 SER A C 1
ATOM 781 O O . SER A 1 93 ? 13.553 17.539 -8.044 1.00 83.00 93 SER A O 1
ATOM 783 N N . GLU A 1 94 ? 12.514 15.618 -7.503 1.00 78.62 94 GLU A N 1
ATOM 784 C CA . GLU A 1 94 ? 12.979 14.870 -8.677 1.00 78.62 94 GLU A CA 1
ATOM 785 C C . GLU A 1 94 ? 12.491 15.503 -9.984 1.00 78.62 94 GLU A C 1
ATOM 787 O O . GLU A 1 94 ? 13.280 15.694 -10.911 1.00 78.62 94 GLU A O 1
ATOM 792 N N . LEU A 1 95 ? 11.226 15.942 -10.047 1.00 74.25 95 LEU A N 1
ATOM 793 C CA . LEU A 1 95 ? 10.700 16.645 -11.220 1.00 74.25 95 LEU A CA 1
ATOM 794 C C . LEU A 1 95 ? 11.477 17.942 -11.513 1.00 74.25 95 LEU A C 1
ATOM 796 O O . LEU A 1 95 ? 11.731 18.265 -12.677 1.00 74.25 95 LEU A O 1
ATOM 800 N N . LYS A 1 96 ? 11.889 18.695 -10.485 1.00 74.94 96 LYS A N 1
ATOM 801 C CA . LYS A 1 96 ? 12.740 19.887 -10.663 1.00 74.94 96 LYS A CA 1
ATOM 802 C C . LYS A 1 96 ? 14.132 19.517 -11.173 1.00 74.94 96 LYS A C 1
ATOM 804 O O . LYS A 1 96 ? 14.639 20.188 -12.073 1.00 74.94 96 LYS A O 1
ATOM 809 N N . GLU A 1 97 ? 14.735 18.459 -10.638 1.00 73.31 97 GLU A N 1
ATOM 810 C CA . GLU A 1 97 ? 16.063 18.002 -11.050 1.00 73.31 97 GLU A CA 1
ATOM 811 C C . GLU A 1 97 ? 16.069 17.482 -12.498 1.00 73.31 97 GLU A C 1
ATOM 813 O O . GLU A 1 97 ? 16.932 17.868 -13.292 1.00 73.31 97 GLU A O 1
ATOM 818 N N . ALA A 1 98 ? 15.071 16.681 -12.882 1.00 70.19 98 ALA A N 1
ATOM 819 C CA . ALA A 1 98 ? 14.891 16.193 -14.248 1.00 70.19 98 ALA A CA 1
ATOM 820 C C . ALA A 1 98 ? 14.760 17.352 -15.254 1.00 70.19 98 ALA A C 1
ATOM 822 O O . ALA A 1 98 ? 15.448 17.369 -16.278 1.00 70.19 98 ALA A O 1
ATOM 823 N N . ASN A 1 99 ? 13.957 18.374 -14.934 1.00 67.06 99 ASN A N 1
ATOM 824 C CA . ASN A 1 99 ? 13.817 19.570 -15.772 1.00 67.06 99 ASN A CA 1
ATOM 825 C C . ASN A 1 99 ? 15.129 20.372 -15.894 1.00 67.06 99 ASN A C 1
ATOM 827 O O . ASN A 1 99 ? 15.469 20.837 -16.985 1.00 67.06 99 ASN A O 1
ATOM 831 N N . ALA A 1 100 ? 15.907 20.500 -14.813 1.00 66.94 100 ALA A N 1
ATOM 832 C CA . ALA A 1 100 ? 17.213 21.165 -14.847 1.00 66.94 100 ALA A CA 1
ATOM 833 C C . ALA A 1 100 ? 18.239 20.409 -15.720 1.00 66.94 100 ALA A C 1
ATOM 835 O O . ALA A 1 100 ? 18.982 21.026 -16.495 1.00 66.94 100 ALA A O 1
ATOM 836 N N . LYS A 1 101 ? 18.245 19.069 -15.660 1.00 64.88 101 LYS A N 1
ATOM 837 C CA . LYS A 1 101 ? 19.065 18.209 -16.534 1.00 64.88 101 LYS A CA 1
ATOM 838 C C . LYS A 1 101 ? 18.679 18.384 -18.011 1.00 64.88 101 LYS A C 1
ATOM 840 O O . LYS A 1 101 ? 19.561 18.600 -18.846 1.00 64.88 101 LYS A O 1
ATOM 845 N N . LEU A 1 102 ? 17.380 18.396 -18.325 1.00 57.47 102 LEU A N 1
ATOM 846 C CA . LEU A 1 102 ? 16.851 18.590 -19.685 1.00 57.47 102 LEU A CA 1
ATOM 847 C C . LEU A 1 102 ? 17.273 19.936 -20.303 1.00 57.47 102 LEU A C 1
ATOM 849 O O . LEU A 1 102 ? 17.780 19.976 -21.428 1.00 57.47 102 LEU A O 1
ATOM 853 N N . LEU A 1 103 ? 17.144 21.031 -19.544 1.00 53.84 103 LEU A N 1
ATOM 854 C CA . LEU A 1 103 ? 17.583 22.370 -19.964 1.00 53.84 103 LEU A CA 1
ATOM 855 C C . LEU A 1 103 ? 19.090 22.427 -20.260 1.00 53.84 103 LEU A C 1
ATOM 857 O O . LEU A 1 103 ? 19.512 23.095 -21.204 1.00 53.84 103 LEU A O 1
ATOM 861 N N . THR A 1 104 ? 19.899 21.687 -19.499 1.00 50.00 104 THR A N 1
ATOM 862 C CA . THR A 1 104 ? 21.360 21.650 -19.670 1.00 50.00 104 THR A CA 1
ATOM 863 C C . THR A 1 104 ? 21.785 20.843 -20.906 1.00 50.00 104 THR A C 1
ATOM 865 O O . THR A 1 104 ? 22.765 21.190 -21.568 1.00 50.00 104 THR A O 1
ATOM 868 N N . MET A 1 105 ? 21.040 19.793 -21.276 1.00 49.16 105 MET A N 1
ATOM 869 C CA . MET A 1 105 ? 21.334 18.980 -22.468 1.00 49.16 105 MET A CA 1
ATOM 870 C C . MET A 1 105 ? 21.033 19.701 -23.791 1.00 49.16 105 MET A C 1
ATOM 872 O O . MET A 1 105 ? 21.754 19.493 -24.768 1.00 49.16 105 MET A O 1
ATOM 876 N N . SER A 1 106 ? 20.046 20.604 -23.816 1.00 44.69 106 SER A N 1
ATOM 877 C CA . SER A 1 106 ? 19.688 21.403 -25.005 1.00 44.69 106 SER A CA 1
ATOM 878 C C . SER A 1 106 ? 20.814 22.342 -25.492 1.00 44.69 106 SER A C 1
ATOM 880 O O . SER A 1 106 ? 20.808 22.811 -26.628 1.00 44.69 106 SER A O 1
ATOM 882 N N . ALA A 1 107 ? 21.836 22.591 -24.662 1.00 46.94 107 ALA A N 1
ATOM 883 C CA . ALA A 1 107 ? 22.949 23.489 -24.975 1.00 46.94 107 ALA A CA 1
ATOM 884 C C . ALA A 1 107 ? 24.112 22.847 -25.770 1.00 46.94 107 ALA A C 1
ATOM 886 O O . ALA A 1 107 ? 25.072 23.545 -26.106 1.00 46.94 107 ALA A O 1
ATOM 887 N N . ARG A 1 108 ? 24.079 21.539 -26.081 1.00 47.81 108 ARG A N 1
ATOM 888 C CA . ARG A 1 108 ? 25.147 20.869 -26.856 1.00 47.81 108 ARG A CA 1
ATOM 889 C C . ARG A 1 108 ? 24.736 20.601 -28.306 1.00 47.81 108 ARG A C 1
ATOM 891 O O . ARG A 1 108 ? 23.871 19.784 -28.597 1.00 47.81 108 ARG A O 1
ATOM 898 N N . LYS A 1 109 ? 25.430 21.284 -29.222 1.00 38.59 109 LYS A N 1
ATOM 899 C CA . LYS A 1 109 ? 25.278 21.187 -30.682 1.00 38.59 109 LYS A CA 1
ATOM 900 C C . LYS A 1 109 ? 25.525 19.742 -31.174 1.00 38.59 109 LYS A C 1
ATOM 902 O O . LYS A 1 109 ? 26.570 19.186 -30.832 1.00 38.59 109 LYS A O 1
ATOM 907 N N . PRO A 1 110 ? 24.624 19.135 -31.970 1.00 45.41 110 PRO A N 1
ATOM 908 C CA . PRO A 1 110 ? 24.769 17.745 -32.399 1.00 45.41 110 PRO A CA 1
ATOM 909 C C . PRO A 1 110 ? 25.773 17.591 -33.551 1.00 45.41 110 PRO A C 1
ATOM 911 O O . PRO A 1 110 ? 25.750 18.360 -34.512 1.00 45.41 110 PRO A O 1
ATOM 914 N N . ASN A 1 111 ? 26.596 16.542 -33.480 1.00 36.25 111 ASN A N 1
ATOM 915 C CA . ASN A 1 111 ? 27.381 16.028 -34.605 1.00 36.25 111 ASN A CA 1
ATOM 916 C C . ASN A 1 111 ? 26.713 14.754 -35.158 1.00 36.25 111 ASN A C 1
ATOM 918 O O . ASN A 1 111 ? 26.261 13.903 -34.395 1.00 36.25 111 ASN A O 1
ATOM 922 N N . LEU A 1 112 ? 26.674 14.627 -36.485 1.00 58.66 112 LEU A N 1
ATOM 923 C CA . LEU A 1 112 ? 26.239 13.441 -37.245 1.00 58.66 112 LEU A CA 1
ATOM 924 C C . LEU A 1 112 ? 27.421 12.440 -37.340 1.00 58.66 112 LEU A C 1
ATOM 926 O O . LEU A 1 112 ? 28.561 12.885 -37.239 1.00 58.66 112 LEU A O 1
ATOM 930 N N . VAL A 1 113 ? 27.314 11.119 -37.549 1.00 42.03 113 VAL A N 1
ATOM 931 C CA . VAL A 1 113 ? 26.262 10.107 -37.874 1.00 42.03 113 VAL A CA 1
ATOM 932 C C . VAL A 1 113 ? 26.825 8.716 -37.416 1.00 42.03 113 VAL A C 1
ATOM 934 O O . VAL A 1 113 ? 27.963 8.717 -36.938 1.00 42.03 113 VAL A O 1
ATOM 937 N N . PRO A 1 114 ? 26.196 7.519 -37.600 1.00 47.91 114 PRO A N 1
ATOM 938 C CA . PRO A 1 114 ? 24.831 7.163 -38.039 1.00 47.91 114 PRO A CA 1
ATOM 939 C C . PRO A 1 114 ? 24.083 6.089 -37.190 1.00 47.91 114 PRO A C 1
ATOM 941 O O . PRO A 1 114 ? 24.670 5.285 -36.478 1.00 47.91 114 PRO A O 1
ATOM 944 N N . THR A 1 115 ? 22.763 6.037 -37.396 1.00 44.47 115 THR A N 1
ATOM 945 C CA . THR A 1 115 ? 21.857 4.863 -37.354 1.00 44.47 115 THR A CA 1
ATOM 946 C C . THR A 1 115 ? 22.032 3.782 -36.271 1.00 44.47 115 THR A C 1
ATOM 948 O O . THR A 1 115 ? 22.575 2.708 -36.520 1.00 44.47 115 THR A O 1
ATOM 951 N N . TYR A 1 116 ? 21.296 3.964 -35.174 1.00 38.69 116 TYR A N 1
ATOM 952 C CA . TYR A 1 116 ? 20.415 2.910 -34.653 1.00 38.69 116 TYR A CA 1
ATOM 953 C C . TYR A 1 116 ? 18.994 3.476 -34.675 1.00 38.69 116 TYR A C 1
ATOM 955 O O . TYR A 1 116 ? 18.805 4.642 -34.321 1.00 38.69 116 TYR A O 1
ATOM 963 N N . VAL A 1 117 ? 17.995 2.695 -35.094 1.00 39.47 117 VAL A N 1
ATOM 964 C CA . VAL A 1 117 ? 16.588 3.120 -34.998 1.00 39.47 117 VAL A CA 1
ATOM 965 C C . VAL A 1 117 ? 16.118 2.885 -33.566 1.00 39.47 117 VAL A C 1
ATOM 967 O O . VAL A 1 117 ? 15.374 1.953 -33.279 1.00 39.47 117 VAL A O 1
ATOM 970 N N . THR A 1 118 ? 16.576 3.735 -32.650 1.00 39.47 118 THR A N 1
ATOM 971 C CA . THR A 1 118 ? 15.928 3.875 -31.349 1.00 39.47 118 THR A CA 1
ATOM 972 C C . THR A 1 118 ? 14.635 4.638 -31.590 1.00 39.47 118 THR A C 1
ATOM 974 O O . THR A 1 118 ? 14.657 5.842 -31.847 1.00 39.47 118 THR A O 1
ATOM 977 N N . THR A 1 119 ? 13.501 3.939 -31.549 1.00 39.28 119 THR A N 1
ATOM 978 C CA . THR A 1 119 ? 12.179 4.574 -31.502 1.00 39.28 119 THR A CA 1
ATOM 979 C C . THR A 1 119 ? 12.163 5.583 -30.344 1.00 39.28 119 THR A C 1
ATOM 981 O O . THR A 1 119 ? 12.384 5.153 -29.209 1.00 39.28 119 THR A O 1
ATOM 984 N N . PRO A 1 120 ? 11.918 6.893 -30.569 1.00 39.16 120 PRO A N 1
ATOM 985 C CA . PRO A 1 120 ? 12.072 7.932 -29.534 1.00 39.16 120 PRO A CA 1
ATOM 986 C C . PRO A 1 120 ? 11.050 7.893 -28.380 1.00 39.16 120 PRO A C 1
ATOM 988 O O . PRO A 1 120 ? 10.857 8.898 -27.704 1.00 39.16 120 PRO A O 1
ATOM 991 N N . SER A 1 121 ? 10.341 6.779 -28.201 1.00 45.59 121 SER A N 1
ATOM 992 C CA . SER A 1 121 ? 9.082 6.674 -27.460 1.00 45.59 121 SER A CA 1
ATOM 993 C C . SER A 1 121 ? 9.115 5.723 -26.261 1.00 45.59 121 SER A C 1
ATOM 995 O O . SER A 1 121 ? 8.094 5.577 -25.602 1.00 45.59 121 SER A O 1
ATOM 997 N N . SER A 1 122 ? 10.243 5.071 -25.961 1.00 59.75 122 SER A N 1
ATOM 998 C CA . SER A 1 122 ? 10.355 4.258 -24.743 1.00 59.75 122 SER A CA 1
ATOM 999 C C . SER A 1 122 ? 10.694 5.150 -23.547 1.00 59.75 122 SER A C 1
ATOM 1001 O O . SER A 1 122 ? 11.817 5.653 -23.469 1.00 59.75 122 SER A O 1
ATOM 1003 N N . ARG A 1 123 ? 9.769 5.313 -22.583 1.00 73.00 123 ARG A N 1
ATOM 1004 C CA . ARG A 1 123 ? 10.076 6.006 -21.307 1.00 73.00 123 ARG A CA 1
ATOM 1005 C C . ARG A 1 123 ? 11.050 5.200 -20.419 1.00 73.00 123 ARG A C 1
ATOM 1007 O O . ARG A 1 123 ? 11.372 5.653 -19.332 1.00 73.00 123 ARG A O 1
ATOM 1014 N N . TRP A 1 124 ? 11.478 4.007 -20.851 1.00 75.50 124 TRP A N 1
ATOM 1015 C CA . TRP A 1 124 ? 12.469 3.159 -20.169 1.00 75.50 124 TRP A CA 1
ATOM 1016 C C . TRP A 1 124 ? 13.927 3.465 -20.563 1.00 75.50 124 TRP A C 1
ATOM 1018 O O . TRP A 1 124 ? 14.842 2.834 -20.034 1.00 75.50 124 TRP A O 1
ATOM 1028 N N . GLY A 1 125 ? 14.147 4.357 -21.538 1.00 78.56 125 GLY A N 1
ATOM 1029 C CA . GLY A 1 125 ? 15.474 4.810 -21.966 1.00 78.56 125 GLY A CA 1
ATOM 1030 C C . GLY A 1 125 ? 16.406 3.681 -22.405 1.00 78.56 125 GLY A C 1
ATOM 1031 O O . GLY A 1 125 ? 16.317 3.203 -23.537 1.00 78.56 125 GLY A O 1
ATOM 1032 N N . ARG A 1 126 ? 17.348 3.293 -21.534 1.00 79.00 126 ARG A N 1
ATOM 1033 C CA . ARG A 1 126 ? 18.305 2.190 -21.777 1.00 79.00 126 ARG A CA 1
ATOM 1034 C C . ARG A 1 126 ? 17.910 0.862 -21.126 1.00 79.00 126 ARG A C 1
ATOM 1036 O O . ARG A 1 126 ? 18.578 -0.143 -21.371 1.00 79.00 126 ARG A O 1
ATOM 1043 N N . VAL A 1 127 ? 16.871 0.844 -20.300 1.00 83.12 127 VAL A N 1
ATOM 1044 C CA . VAL A 1 127 ? 16.410 -0.345 -19.579 1.00 83.12 127 VAL A CA 1
ATOM 1045 C C . VAL A 1 127 ? 15.510 -1.181 -20.487 1.00 83.12 127 VAL A C 1
ATOM 1047 O O . VAL A 1 127 ? 14.590 -0.662 -21.115 1.00 83.12 127 VAL A O 1
ATOM 1050 N N . ASN A 1 128 ? 15.746 -2.495 -20.537 1.00 86.06 128 ASN A N 1
ATOM 1051 C CA . ASN A 1 128 ? 14.752 -3.432 -21.056 1.00 86.06 128 ASN A CA 1
ATOM 1052 C C . ASN A 1 128 ? 13.756 -3.757 -19.922 1.00 86.06 128 ASN A C 1
ATOM 1054 O O . ASN A 1 128 ? 14.183 -4.3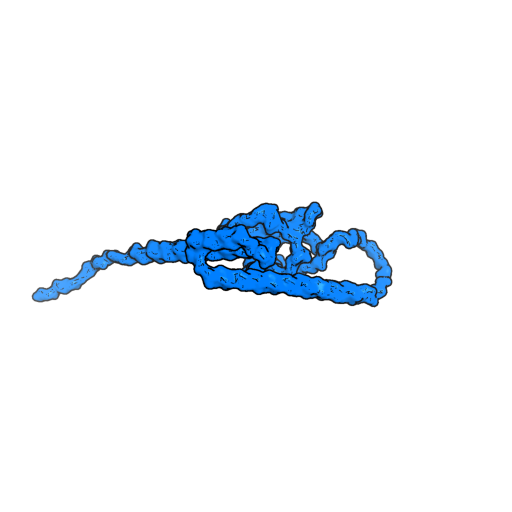80 -18.945 1.00 86.06 128 ASN A O 1
ATOM 1058 N N . PRO A 1 129 ? 12.467 -3.377 -20.018 1.00 87.81 129 PRO A N 1
ATOM 1059 C CA . PRO A 1 129 ? 11.495 -3.636 -18.958 1.00 87.81 129 PRO A CA 1
ATOM 1060 C C . PRO A 1 129 ? 11.260 -5.131 -18.703 1.00 87.81 129 PRO A C 1
ATOM 1062 O O . PRO A 1 129 ? 11.069 -5.520 -17.552 1.00 87.81 129 PRO A O 1
ATOM 1065 N N . GLU A 1 130 ? 11.346 -5.994 -19.720 1.00 89.25 130 GLU A N 1
ATOM 1066 C CA . GLU A 1 130 ? 11.223 -7.450 -19.534 1.00 89.25 130 GLU A CA 1
ATOM 1067 C C . GLU A 1 130 ? 12.371 -8.017 -18.685 1.00 89.25 130 GLU A C 1
ATOM 1069 O O . GLU A 1 130 ? 12.168 -8.932 -17.893 1.00 89.25 130 GLU A O 1
ATOM 1074 N N . ALA A 1 131 ? 13.569 -7.427 -18.771 1.00 88.50 131 ALA A N 1
ATOM 1075 C CA . ALA A 1 131 ? 14.741 -7.844 -17.996 1.00 88.50 131 ALA A CA 1
ATOM 1076 C C . ALA A 1 131 ? 14.685 -7.432 -16.509 1.00 88.50 131 ALA A C 1
ATOM 1078 O O . ALA A 1 131 ? 15.634 -7.682 -15.760 1.00 88.50 131 ALA A O 1
ATOM 1079 N N . LEU A 1 132 ? 13.602 -6.778 -16.076 1.00 88.62 132 LEU A N 1
ATOM 1080 C CA . LEU A 1 132 ? 13.307 -6.544 -14.663 1.00 88.62 132 LEU A CA 1
ATOM 1081 C C . LEU A 1 132 ? 12.547 -7.725 -14.036 1.00 88.62 132 LEU A C 1
ATOM 1083 O O . LEU A 1 132 ? 12.614 -7.902 -12.822 1.00 88.62 132 LEU A O 1
ATOM 1087 N N . VAL A 1 133 ? 11.875 -8.559 -14.839 1.00 90.62 133 VAL A N 1
ATOM 1088 C CA . VAL A 1 133 ? 11.156 -9.744 -14.351 1.00 90.62 133 VAL A CA 1
ATOM 1089 C C . VAL A 1 133 ? 12.129 -10.726 -13.688 1.00 90.62 133 VAL A C 1
ATOM 1091 O O . VAL A 1 133 ? 13.212 -11.007 -14.197 1.00 90.62 133 VAL A O 1
ATOM 1094 N N . GLY A 1 134 ? 11.743 -11.230 -12.517 1.00 87.94 134 GLY A N 1
ATOM 1095 C CA . GLY A 1 134 ? 12.537 -12.095 -11.648 1.00 87.94 134 GLY A CA 1
ATOM 1096 C C . GLY A 1 134 ? 13.410 -11.361 -10.624 1.00 87.94 134 GLY A C 1
ATOM 1097 O O . GLY A 1 134 ? 13.875 -12.007 -9.687 1.00 87.94 134 GLY A O 1
ATOM 1098 N N . LYS A 1 135 ? 13.619 -10.040 -10.746 1.00 90.25 135 LYS A N 1
ATOM 1099 C CA . LYS A 1 135 ? 14.399 -9.267 -9.762 1.00 90.25 135 LYS A CA 1
ATOM 1100 C C . LYS A 1 135 ? 13.608 -9.007 -8.481 1.00 90.25 135 LYS A C 1
ATOM 1102 O O . LYS A 1 135 ? 12.393 -8.796 -8.525 1.00 90.25 135 LYS A O 1
ATOM 1107 N N . ARG A 1 136 ? 14.319 -8.931 -7.352 1.00 90.75 136 ARG A N 1
ATOM 1108 C CA . ARG A 1 136 ? 13.799 -8.410 -6.084 1.00 90.75 136 ARG A CA 1
ATOM 1109 C C . ARG A 1 136 ? 13.995 -6.903 -5.968 1.00 90.75 136 ARG A C 1
ATOM 1111 O O . ARG A 1 136 ? 15.081 -6.368 -6.218 1.00 90.75 136 ARG A O 1
ATOM 1118 N N . VAL A 1 137 ? 12.941 -6.243 -5.515 1.00 90.75 137 VAL A N 1
ATOM 1119 C CA . VAL A 1 137 ? 12.902 -4.820 -5.177 1.00 90.75 137 VAL A CA 1
ATOM 1120 C C . VAL A 1 137 ? 12.287 -4.658 -3.799 1.00 90.75 137 VAL A C 1
ATOM 1122 O O . VAL A 1 137 ? 11.412 -5.431 -3.420 1.00 90.75 137 VAL A O 1
ATOM 1125 N N . SER A 1 138 ? 12.719 -3.645 -3.065 1.00 89.50 138 SER A N 1
ATOM 1126 C CA . SER A 1 138 ? 12.013 -3.169 -1.883 1.00 89.50 138 SER A CA 1
ATOM 1127 C C . SER A 1 138 ? 11.411 -1.825 -2.209 1.00 89.50 138 SER A C 1
ATOM 1129 O O . SER A 1 138 ? 12.130 -0.921 -2.633 1.00 89.50 138 SER A O 1
ATOM 1131 N N . VAL A 1 139 ? 10.109 -1.689 -2.011 1.00 87.81 139 VAL A N 1
ATOM 1132 C CA . VAL A 1 139 ? 9.389 -0.450 -2.292 1.00 87.81 139 VAL A CA 1
ATOM 1133 C C . VAL A 1 139 ? 8.863 0.082 -0.971 1.00 87.81 139 VAL A C 1
ATOM 1135 O O . VAL A 1 139 ? 8.238 -0.655 -0.208 1.00 87.81 139 VAL A O 1
ATOM 1138 N N . ARG A 1 140 ? 9.132 1.357 -0.682 1.00 85.94 140 ARG A N 1
ATOM 1139 C CA . ARG A 1 140 ? 8.405 2.069 0.364 1.00 85.94 140 ARG A CA 1
ATOM 1140 C C . ARG A 1 140 ? 7.055 2.416 -0.240 1.00 85.94 140 ARG A C 1
ATOM 1142 O O . ARG A 1 140 ? 6.972 3.287 -1.107 1.00 85.94 140 ARG A O 1
ATOM 1149 N N . MET A 1 141 ? 6.020 1.695 0.176 1.00 74.56 141 MET A N 1
ATOM 1150 C CA . MET A 1 141 ? 4.668 1.965 -0.294 1.00 74.56 141 MET A CA 1
ATOM 1151 C C . MET A 1 141 ? 4.263 3.389 0.078 1.00 74.56 141 MET A C 1
ATOM 1153 O O . MET A 1 141 ? 4.693 3.932 1.101 1.00 74.56 141 MET A O 1
ATOM 1157 N N . CYS A 1 142 ? 3.465 4.021 -0.786 1.00 63.28 142 CYS A N 1
ATOM 1158 C CA . CYS A 1 142 ? 3.037 5.394 -0.568 1.00 63.28 142 CYS A CA 1
ATOM 1159 C C . CYS A 1 142 ? 2.451 5.533 0.837 1.00 63.28 142 CYS A C 1
ATOM 1161 O O . CYS A 1 142 ? 1.492 4.845 1.185 1.00 63.28 142 CYS A O 1
ATOM 1163 N N . PHE A 1 143 ? 3.010 6.478 1.596 1.00 59.31 143 PHE A N 1
ATOM 1164 C CA . PHE A 1 143 ? 2.559 6.865 2.931 1.00 59.31 143 PHE A CA 1
ATOM 1165 C C . PHE A 1 143 ? 2.883 5.881 4.070 1.00 59.31 143 PHE A C 1
ATOM 1167 O O . PHE A 1 143 ? 2.479 6.135 5.203 1.00 59.31 143 PHE A O 1
ATOM 1174 N N . GLU A 1 144 ? 3.669 4.836 3.809 1.00 68.12 144 GLU A N 1
ATOM 1175 C CA . GLU A 1 144 ? 4.272 3.981 4.838 1.00 68.12 144 GLU A CA 1
ATOM 1176 C C . GLU A 1 144 ? 5.759 4.333 5.024 1.00 68.12 144 GLU A C 1
ATOM 1178 O O . GLU A 1 144 ? 6.380 4.946 4.154 1.00 68.12 144 GLU A O 1
ATOM 1183 N N . GLU A 1 145 ? 6.336 4.069 6.199 1.00 67.25 145 GLU A N 1
ATOM 1184 C CA . GLU A 1 145 ? 7.760 4.363 6.470 1.00 67.25 145 GLU A CA 1
ATOM 1185 C C . GLU A 1 145 ? 8.676 3.184 6.117 1.00 67.25 145 GLU A C 1
ATOM 1187 O O . GLU A 1 145 ? 9.817 3.380 5.677 1.00 67.25 145 GLU A O 1
ATOM 1192 N N . GLU A 1 146 ? 8.158 1.972 6.320 1.00 80.38 146 GLU A N 1
ATOM 1193 C CA . GLU A 1 146 ? 8.837 0.700 6.101 1.00 80.38 146 GLU A CA 1
ATOM 1194 C C . GLU A 1 146 ? 8.922 0.376 4.596 1.00 80.38 146 GLU A C 1
ATOM 1196 O O . GLU A 1 146 ? 8.110 0.824 3.787 1.00 80.38 146 GLU A O 1
ATOM 1201 N N . PHE A 1 147 ? 9.948 -0.385 4.214 1.00 85.25 147 PHE A N 1
ATOM 1202 C CA . PHE A 1 147 ? 10.070 -0.939 2.867 1.00 85.25 147 PHE A CA 1
ATOM 1203 C C . PHE A 1 147 ? 9.548 -2.374 2.869 1.00 85.25 147 PHE A C 1
ATOM 1205 O O . PHE A 1 147 ? 10.027 -3.191 3.658 1.00 85.25 147 PHE A O 1
ATOM 1212 N N . GLU A 1 148 ? 8.652 -2.697 1.943 1.00 86.19 148 GLU A N 1
ATOM 1213 C CA . GLU A 1 148 ? 8.189 -4.066 1.713 1.00 86.19 148 GLU A CA 1
ATOM 1214 C C . GLU A 1 148 ? 8.974 -4.710 0.555 1.00 86.19 148 GLU A C 1
ATOM 1216 O O . GLU A 1 148 ? 9.274 -4.054 -0.446 1.00 86.19 148 GLU A O 1
ATOM 1221 N N . ASP A 1 149 ? 9.348 -5.987 0.701 1.00 89.88 149 ASP A N 1
ATOM 1222 C CA . ASP A 1 149 ? 10.144 -6.745 -0.275 1.00 89.88 149 ASP A CA 1
ATOM 1223 C C . ASP A 1 149 ? 9.238 -7.499 -1.273 1.00 89.88 149 ASP A C 1
ATOM 1225 O O . ASP A 1 149 ? 8.433 -8.354 -0.891 1.00 89.88 149 ASP A O 1
ATOM 1229 N N . PHE A 1 150 ? 9.445 -7.261 -2.571 1.00 90.12 150 PHE A N 1
ATOM 1230 C CA . PHE A 1 150 ? 8.689 -7.861 -3.674 1.00 90.12 150 PHE A CA 1
ATOM 1231 C C . PHE A 1 150 ? 9.594 -8.542 -4.705 1.00 90.12 150 PHE A C 1
ATOM 1233 O O . PHE A 1 150 ? 10.749 -8.162 -4.906 1.00 90.12 150 PHE A O 1
ATOM 1240 N N . VAL A 1 151 ? 9.035 -9.515 -5.425 1.00 91.56 151 VAL A N 1
ATOM 1241 C CA . VAL A 1 151 ? 9.579 -10.048 -6.682 1.00 91.56 151 VAL A CA 1
ATOM 1242 C C . VAL A 1 151 ? 8.760 -9.503 -7.848 1.00 91.56 151 VAL A C 1
ATOM 1244 O O . VAL A 1 151 ? 7.529 -9.556 -7.831 1.00 91.56 151 VAL A O 1
ATOM 1247 N N . ILE A 1 152 ? 9.442 -9.026 -8.887 1.00 91.56 152 ILE A N 1
ATOM 1248 C CA . ILE A 1 152 ? 8.815 -8.638 -10.152 1.00 91.56 152 ILE A CA 1
ATOM 1249 C C . ILE A 1 152 ? 8.428 -9.916 -10.902 1.00 91.56 152 ILE A C 1
ATOM 1251 O O . ILE A 1 152 ? 9.295 -10.670 -11.337 1.00 91.56 152 ILE A O 1
ATOM 1255 N N . LYS A 1 153 ? 7.131 -10.183 -11.048 1.00 91.12 153 LYS A N 1
ATOM 1256 C CA . LYS A 1 153 ? 6.611 -11.441 -11.604 1.00 91.12 153 LYS A CA 1
ATOM 1257 C C . LYS A 1 153 ? 6.339 -11.380 -13.105 1.00 91.12 153 LYS A C 1
ATOM 1259 O O . LYS A 1 153 ? 6.565 -12.360 -13.807 1.00 91.12 153 LYS A O 1
ATOM 1264 N N . GLU A 1 154 ? 5.829 -10.250 -13.583 1.00 92.00 154 GLU A N 1
ATOM 1265 C CA . GLU A 1 154 ? 5.325 -10.089 -14.949 1.00 92.00 154 GLU A CA 1
ATOM 1266 C C . GLU A 1 154 ? 5.480 -8.633 -15.411 1.00 92.00 154 GLU A C 1
ATOM 1268 O O . GLU A 1 154 ? 5.601 -7.723 -14.588 1.00 92.00 154 GLU A O 1
ATOM 1273 N N . TYR A 1 155 ? 5.473 -8.415 -16.725 1.00 92.06 155 TYR A N 1
ATOM 1274 C CA . TYR A 1 155 ? 5.487 -7.100 -17.361 1.00 92.06 155 TYR A CA 1
ATOM 1275 C C . TYR A 1 155 ? 4.368 -7.015 -18.409 1.00 92.06 155 TYR A C 1
ATOM 1277 O O . TYR A 1 155 ? 4.322 -7.822 -19.337 1.00 92.06 155 TYR A O 1
ATOM 1285 N N . SER A 1 156 ? 3.487 -6.019 -18.287 1.00 89.06 156 SER A N 1
ATOM 1286 C CA . SER A 1 156 ? 2.490 -5.686 -19.306 1.00 89.06 156 SER A CA 1
ATOM 1287 C C . SER A 1 156 ? 3.088 -4.687 -20.294 1.00 89.06 156 SER A C 1
ATOM 1289 O O . SER A 1 156 ? 3.144 -3.487 -20.031 1.00 89.06 156 SER A O 1
ATOM 1291 N N . ALA A 1 157 ? 3.470 -5.162 -21.481 1.00 87.00 157 ALA A N 1
ATOM 1292 C CA . ALA A 1 157 ? 3.911 -4.295 -22.578 1.00 87.00 157 ALA A CA 1
ATOM 1293 C C . ALA A 1 157 ? 2.797 -3.377 -23.124 1.00 87.00 157 ALA A C 1
ATOM 1295 O O . ALA A 1 157 ? 3.083 -2.392 -23.800 1.00 87.00 157 ALA A O 1
ATOM 1296 N N . LYS A 1 158 ? 1.524 -3.695 -22.847 1.00 86.69 158 LYS A N 1
ATOM 1297 C CA . LYS A 1 158 ? 0.363 -2.898 -23.270 1.00 86.69 158 LYS A CA 1
ATOM 1298 C C . LYS A 1 158 ? 0.209 -1.632 -22.432 1.00 86.69 158 LYS A C 1
ATOM 1300 O O . LYS A 1 158 ? -0.129 -0.582 -22.970 1.00 86.69 158 LYS A O 1
ATOM 1305 N N . ASP A 1 159 ? 0.405 -1.772 -21.125 1.00 84.06 159 ASP A N 1
ATOM 1306 C CA . ASP A 1 159 ? 0.123 -0.731 -20.135 1.00 84.06 159 ASP A CA 1
ATOM 1307 C C . ASP A 1 159 ? 1.425 -0.143 -19.538 1.00 84.06 159 ASP A C 1
ATOM 1309 O O . ASP A 1 159 ? 1.380 0.809 -18.770 1.00 84.06 159 ASP A O 1
ATOM 1313 N N . GLU A 1 160 ? 2.583 -0.686 -19.938 1.00 88.44 160 GLU A N 1
ATOM 1314 C CA . GLU A 1 160 ? 3.944 -0.369 -19.477 1.00 88.44 160 GLU A CA 1
ATOM 1315 C C . GLU A 1 160 ? 4.158 -0.466 -17.955 1.00 88.44 160 GLU A C 1
ATOM 1317 O O . GLU A 1 160 ? 4.892 0.329 -17.374 1.00 88.44 160 GLU A O 1
ATOM 1322 N N . ILE A 1 161 ? 3.557 -1.472 -17.320 1.00 90.50 161 ILE A N 1
ATOM 1323 C CA . ILE A 1 161 ? 3.593 -1.691 -15.864 1.00 90.50 161 ILE A CA 1
ATOM 1324 C C . ILE A 1 161 ? 4.009 -3.120 -15.507 1.00 90.50 161 ILE A C 1
ATOM 1326 O O . ILE A 1 161 ? 3.860 -4.051 -16.303 1.00 90.50 161 ILE A O 1
ATOM 1330 N N . HIS A 1 162 ? 4.515 -3.300 -14.292 1.00 91.88 162 HIS A N 1
ATOM 1331 C CA . HIS A 1 162 ? 5.049 -4.558 -13.772 1.00 91.88 162 HIS A CA 1
ATOM 1332 C C . HIS A 1 162 ? 4.213 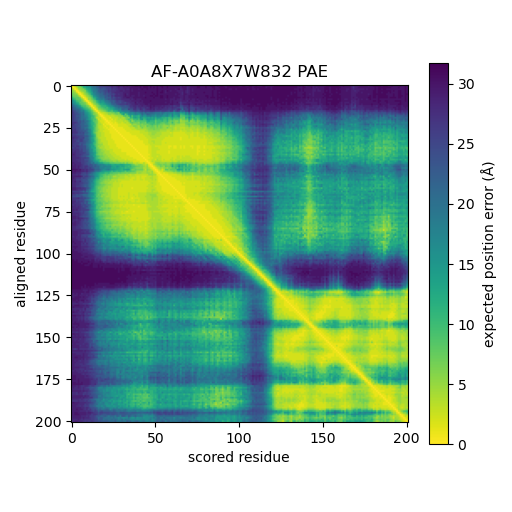-5.099 -12.617 1.00 91.88 162 HIS A C 1
ATOM 1334 O O . HIS A 1 162 ? 3.813 -4.336 -11.744 1.00 91.88 162 HIS A O 1
ATOM 1340 N N . HIS A 1 163 ? 4.000 -6.415 -12.574 1.00 90.38 163 HIS A N 1
ATOM 1341 C CA . HIS A 1 163 ? 3.299 -7.077 -11.472 1.00 90.38 163 HIS A CA 1
ATOM 1342 C C . HIS A 1 163 ? 4.269 -7.415 -10.332 1.00 90.38 163 HIS A C 1
ATOM 1344 O O . HIS A 1 163 ? 5.198 -8.209 -10.514 1.00 90.38 163 HIS A O 1
ATOM 1350 N N . LEU A 1 164 ? 4.012 -6.889 -9.138 1.00 89.62 164 LEU A N 1
ATOM 1351 C CA . LEU A 1 164 ? 4.693 -7.212 -7.887 1.00 89.62 164 LEU A CA 1
ATOM 1352 C C . LEU A 1 164 ? 4.059 -8.427 -7.205 1.00 89.62 164 LEU A C 1
ATOM 1354 O O . LEU A 1 164 ? 2.841 -8.576 -7.159 1.00 89.62 164 LEU A O 1
ATOM 1358 N N . GLN A 1 165 ? 4.884 -9.292 -6.624 1.00 86.94 165 GLN A N 1
ATOM 1359 C CA . GLN A 1 165 ? 4.442 -10.342 -5.707 1.00 86.94 165 GLN A CA 1
ATOM 1360 C C . GLN A 1 165 ? 5.219 -10.221 -4.394 1.00 86.94 165 GLN A C 1
ATOM 1362 O O . GLN A 1 165 ? 6.447 -10.146 -4.430 1.00 86.94 165 GLN A O 1
ATOM 1367 N N . SER A 1 166 ? 4.519 -10.202 -3.253 1.00 84.12 166 SER A N 1
ATOM 1368 C CA . SER A 1 166 ? 5.159 -10.177 -1.928 1.00 84.12 166 SER A CA 1
ATOM 1369 C C . SER A 1 166 ? 6.105 -11.369 -1.752 1.00 84.12 166 SER A C 1
ATOM 1371 O O . SER A 1 166 ? 5.809 -12.483 -2.195 1.00 84.12 166 SER A O 1
ATOM 1373 N N . VAL A 1 167 ? 7.246 -11.130 -1.104 1.00 83.00 167 VAL A N 1
ATOM 1374 C CA . VAL A 1 167 ? 8.181 -12.187 -0.688 1.00 83.00 167 VAL A CA 1
ATOM 1375 C C . VAL A 1 167 ? 7.686 -12.923 0.563 1.00 83.00 167 VAL A C 1
ATOM 1377 O O . VAL A 1 167 ? 8.036 -14.090 0.748 1.00 83.00 167 VAL A O 1
ATOM 1380 N N . ASP A 1 168 ? 6.888 -12.268 1.409 1.00 77.44 168 ASP A N 1
ATOM 1381 C CA . ASP A 1 168 ? 6.342 -12.852 2.637 1.00 77.44 168 ASP A CA 1
ATOM 1382 C C . ASP A 1 168 ? 5.063 -13.663 2.330 1.00 77.44 168 ASP A C 1
ATOM 1384 O O . ASP A 1 168 ? 4.078 -13.081 1.866 1.00 77.44 168 ASP A O 1
ATOM 1388 N N . PRO A 1 169 ? 5.045 -14.993 2.569 1.00 68.81 169 PRO A N 1
ATOM 1389 C CA . PRO A 1 169 ? 3.868 -15.831 2.340 1.00 68.81 169 PRO A CA 1
ATOM 1390 C C . PRO A 1 169 ? 2.733 -15.607 3.354 1.00 68.81 169 PRO A C 1
ATOM 1392 O O . PRO A 1 169 ? 1.613 -16.031 3.079 1.00 68.81 169 PRO A O 1
ATOM 1395 N N . ASP A 1 170 ? 3.004 -14.966 4.498 1.00 70.31 170 ASP A N 1
ATOM 1396 C CA . ASP A 1 170 ? 1.994 -14.584 5.496 1.00 70.31 170 ASP A CA 1
ATOM 1397 C C . ASP A 1 170 ? 1.434 -13.164 5.245 1.00 70.31 170 ASP A C 1
ATOM 1399 O O . ASP A 1 170 ? 0.527 -12.719 5.961 1.00 70.31 170 ASP A O 1
ATOM 1403 N N . ALA A 1 171 ? 1.946 -12.438 4.240 1.00 68.50 171 ALA A N 1
ATOM 1404 C CA . ALA A 1 171 ? 1.418 -11.133 3.856 1.00 68.50 171 ALA A CA 1
ATOM 1405 C C . ALA A 1 171 ? -0.009 -11.247 3.299 1.00 68.50 171 ALA A C 1
ATOM 1407 O O . ALA A 1 171 ? -0.364 -12.193 2.594 1.00 68.50 171 ALA A O 1
ATOM 1408 N N . MET A 1 172 ? -0.832 -10.237 3.582 1.00 67.75 172 MET A N 1
ATOM 1409 C CA . MET A 1 172 ? -2.151 -10.119 2.967 1.00 67.75 172 MET A CA 1
ATOM 1410 C C . MET A 1 172 ? -1.982 -9.922 1.456 1.00 67.75 172 MET A C 1
ATOM 1412 O O . MET A 1 172 ? -1.222 -9.050 1.038 1.00 67.75 172 MET A O 1
ATOM 1416 N N . GLU A 1 173 ? -2.675 -10.721 0.636 1.00 60.69 173 GLU A N 1
ATOM 1417 C CA . GLU A 1 173 ? -2.623 -10.559 -0.820 1.00 60.69 173 GLU A CA 1
ATOM 1418 C C . GLU A 1 173 ? -3.036 -9.129 -1.198 1.00 60.69 173 GLU A C 1
ATOM 1420 O O . GLU A 1 173 ? -4.150 -8.694 -0.891 1.00 60.69 173 GLU A O 1
ATOM 1425 N N . MET A 1 174 ? -2.139 -8.401 -1.873 1.00 61.19 174 MET A N 1
ATOM 1426 C CA . MET A 1 174 ? -2.519 -7.168 -2.559 1.00 61.19 174 MET A CA 1
ATOM 1427 C C . MET A 1 174 ? -3.581 -7.491 -3.605 1.00 61.19 174 MET A C 1
ATOM 1429 O O . MET A 1 174 ? -3.509 -8.522 -4.279 1.00 61.19 174 MET A O 1
ATOM 1433 N N . ASP A 1 175 ? -4.560 -6.599 -3.764 1.00 60.12 175 ASP A N 1
ATOM 1434 C CA . ASP A 1 175 ? -5.523 -6.762 -4.843 1.00 60.12 175 ASP A CA 1
ATOM 1435 C C . ASP A 1 175 ? -4.835 -6.688 -6.217 1.00 60.12 175 ASP A C 1
ATOM 1437 O O . ASP A 1 175 ? -3.771 -6.087 -6.390 1.00 60.12 175 ASP A O 1
ATOM 1441 N N . GLY A 1 176 ? -5.456 -7.318 -7.217 1.00 61.19 176 GLY A N 1
ATOM 1442 C CA . GLY A 1 176 ? -4.896 -7.432 -8.568 1.00 61.19 176 GLY A CA 1
ATOM 1443 C C . GLY A 1 176 ? -4.790 -6.114 -9.349 1.00 61.19 176 GLY A C 1
ATOM 1444 O O . GLY A 1 176 ? -4.536 -6.159 -10.551 1.00 61.19 176 GLY A O 1
ATOM 1445 N N . VAL A 1 177 ? -5.040 -4.966 -8.708 1.00 58.16 177 VAL A N 1
ATOM 1446 C CA . VAL A 1 177 ? -4.883 -3.619 -9.275 1.00 58.16 177 VAL A CA 1
ATOM 1447 C C . VAL A 1 177 ? -3.688 -2.921 -8.625 1.00 58.16 177 VAL A C 1
ATOM 1449 O O . VAL A 1 177 ? -2.845 -2.379 -9.332 1.00 58.16 177 VAL A O 1
ATOM 1452 N N . SER A 1 178 ? -3.579 -2.996 -7.298 1.00 61.12 178 SER A N 1
ATOM 1453 C CA . SER A 1 178 ? -2.483 -2.427 -6.501 1.00 61.12 178 SER A CA 1
ATOM 1454 C C . SER A 1 178 ? -1.164 -3.185 -6.679 1.00 61.12 178 SER A C 1
ATOM 1456 O O . SER A 1 178 ? -0.097 -2.632 -6.430 1.00 61.12 178 SER A O 1
ATOM 1458 N N . SER A 1 179 ? -1.220 -4.437 -7.145 1.00 78.81 179 SER A N 1
ATOM 1459 C CA . SER A 1 179 ? -0.034 -5.225 -7.483 1.00 78.81 179 SER A CA 1
ATOM 1460 C C . SER A 1 179 ? 0.657 -4.810 -8.789 1.00 78.81 179 SER A C 1
ATOM 1462 O O . SER A 1 179 ? 1.753 -5.302 -9.045 1.00 78.81 179 SER A O 1
ATOM 1464 N N . TRP A 1 180 ? 0.082 -3.926 -9.616 1.00 87.69 180 TRP A N 1
ATOM 1465 C CA . TRP A 1 180 ? 0.737 -3.435 -10.836 1.00 87.69 180 TRP A CA 1
ATOM 1466 C C . TRP A 1 180 ? 1.299 -2.024 -10.653 1.00 87.69 180 TRP A C 1
ATOM 1468 O O . TRP A 1 180 ? 0.579 -1.113 -10.251 1.00 87.69 180 TRP A O 1
ATOM 1478 N N . ILE A 1 181 ? 2.574 -1.828 -11.000 1.00 86.31 181 ILE A N 1
ATOM 1479 C CA . ILE A 1 181 ? 3.292 -0.570 -10.764 1.00 86.31 181 ILE A CA 1
ATOM 1480 C C . ILE A 1 181 ? 4.111 -0.118 -11.979 1.00 86.31 181 ILE A C 1
ATOM 1482 O O . ILE A 1 181 ? 4.698 -0.939 -12.686 1.00 86.31 181 ILE A O 1
ATOM 1486 N N . ASP A 1 182 ? 4.186 1.195 -12.208 1.00 88.75 182 ASP A N 1
ATOM 1487 C CA . ASP A 1 182 ? 5.180 1.796 -13.103 1.00 88.75 182 ASP A CA 1
ATOM 1488 C C . ASP A 1 182 ? 6.420 2.188 -12.285 1.00 88.75 182 ASP A C 1
ATOM 1490 O O . ASP A 1 182 ? 6.418 3.180 -11.556 1.00 88.75 182 ASP A O 1
ATOM 1494 N N . PHE A 1 183 ? 7.506 1.424 -12.419 1.00 87.19 183 PHE A N 1
ATOM 1495 C CA . PHE A 1 183 ? 8.769 1.706 -11.727 1.00 87.19 183 PHE A CA 1
ATOM 1496 C C . PHE A 1 183 ? 9.390 3.067 -12.063 1.00 87.19 183 PHE A C 1
ATOM 1498 O O . PHE A 1 183 ? 10.234 3.541 -11.309 1.00 87.19 183 PHE A O 1
ATOM 1505 N N . ARG A 1 184 ? 8.987 3.700 -13.171 1.00 84.94 184 ARG A N 1
ATOM 1506 C CA . ARG A 1 184 ? 9.470 5.023 -13.599 1.00 84.94 184 ARG A CA 1
ATOM 1507 C C . ARG A 1 184 ? 8.787 6.168 -12.844 1.00 84.94 184 ARG A C 1
ATOM 1509 O O . ARG A 1 184 ? 9.191 7.317 -13.001 1.00 84.94 184 ARG A O 1
ATOM 1516 N N . GLU A 1 185 ? 7.734 5.869 -12.081 1.00 83.88 185 GLU A N 1
ATOM 1517 C CA . GLU A 1 185 ? 6.940 6.841 -11.317 1.00 83.88 185 GLU A CA 1
ATOM 1518 C C . GLU A 1 185 ? 7.171 6.732 -9.797 1.00 83.88 185 GLU A C 1
ATOM 1520 O O . GLU A 1 185 ? 6.690 7.575 -9.040 1.00 83.88 185 GLU A O 1
ATOM 1525 N N . ILE A 1 186 ? 7.951 5.739 -9.349 1.00 84.06 186 ILE A N 1
ATOM 1526 C CA . ILE A 1 186 ? 8.397 5.611 -7.956 1.00 84.06 186 ILE A CA 1
ATOM 1527 C C . ILE A 1 186 ? 9.642 6.488 -7.746 1.00 84.06 186 ILE A C 1
ATOM 1529 O O . ILE A 1 186 ? 10.607 6.331 -8.499 1.00 84.06 186 ILE A O 1
ATOM 1533 N N . PRO A 1 187 ? 9.678 7.356 -6.717 1.00 82.44 187 PRO A N 1
ATOM 1534 C CA . PRO A 1 187 ? 10.879 8.109 -6.385 1.00 82.44 187 PRO A CA 1
ATOM 1535 C C . PRO A 1 187 ? 12.078 7.218 -6.070 1.00 82.44 187 PRO A C 1
ATOM 1537 O O . PRO A 1 187 ? 11.943 6.175 -5.432 1.00 82.44 187 PRO A O 1
ATOM 1540 N N . THR A 1 188 ? 13.273 7.677 -6.430 1.00 83.50 188 THR A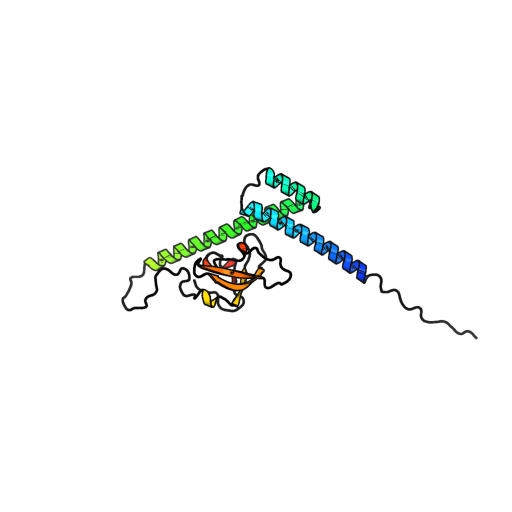 N 1
A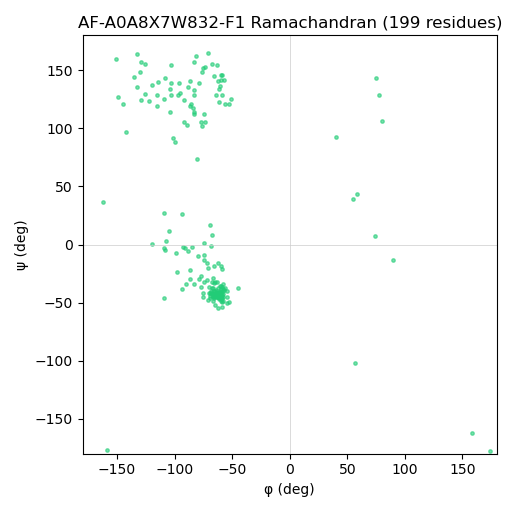TOM 1541 C CA . THR A 1 188 ? 14.542 6.956 -6.225 1.00 83.50 188 THR A CA 1
ATOM 1542 C C . THR A 1 188 ? 14.788 6.637 -4.743 1.00 83.50 188 THR A C 1
ATOM 1544 O O . THR A 1 188 ? 15.306 5.577 -4.411 1.00 83.50 188 THR A O 1
ATOM 1547 N N . ASP A 1 189 ? 14.358 7.528 -3.846 1.00 84.38 189 ASP A N 1
ATOM 1548 C CA . ASP A 1 189 ? 14.425 7.372 -2.382 1.00 84.38 189 ASP A CA 1
ATOM 1549 C C . ASP A 1 189 ? 13.382 6.387 -1.805 1.00 84.38 189 ASP A C 1
ATOM 1551 O O . ASP A 1 189 ? 13.462 6.015 -0.627 1.00 84.38 189 ASP A O 1
ATOM 1555 N N . ASP A 1 190 ? 12.382 6.001 -2.606 1.00 86.75 190 ASP A N 1
ATOM 1556 C CA . ASP A 1 190 ? 11.269 5.109 -2.253 1.00 86.75 190 ASP A CA 1
ATOM 1557 C C . ASP A 1 190 ? 11.409 3.708 -2.907 1.00 86.75 190 ASP A C 1
ATOM 1559 O O . ASP A 1 190 ? 10.563 2.842 -2.681 1.00 86.75 190 ASP A O 1
ATOM 1563 N N . ILE A 1 191 ? 12.504 3.427 -3.637 1.00 88.75 191 ILE A N 1
ATOM 1564 C CA . ILE A 1 191 ? 12.826 2.094 -4.187 1.00 88.75 191 ILE A CA 1
ATOM 1565 C C . ILE A 1 191 ? 14.282 1.659 -3.945 1.00 88.75 191 ILE A C 1
ATOM 1567 O O . ILE A 1 191 ? 15.236 2.389 -4.194 1.00 88.75 191 ILE A O 1
ATOM 1571 N N . ILE A 1 192 ? 14.466 0.404 -3.528 1.00 90.00 192 ILE A N 1
ATOM 1572 C CA . ILE A 1 192 ? 15.769 -0.248 -3.352 1.00 90.00 192 ILE A CA 1
ATOM 1573 C C . ILE A 1 192 ? 15.825 -1.503 -4.229 1.00 90.00 192 ILE A C 1
ATOM 1575 O O . ILE A 1 192 ? 15.015 -2.414 -4.087 1.00 90.00 192 ILE A O 1
ATOM 1579 N N . TRP A 1 193 ? 16.816 -1.595 -5.114 1.00 89.19 193 TRP A N 1
ATOM 1580 C CA . TRP A 1 193 ? 17.056 -2.792 -5.927 1.00 89.19 193 TRP A CA 1
ATOM 1581 C C . TRP A 1 193 ? 17.940 -3.769 -5.145 1.00 89.19 193 TRP A C 1
ATOM 1583 O O . TRP A 1 193 ? 19.060 -3.424 -4.773 1.00 89.19 193 TRP A O 1
ATOM 1593 N N . ARG A 1 194 ? 17.440 -4.980 -4.860 1.00 84.06 194 ARG A N 1
ATOM 1594 C CA . ARG A 1 194 ? 18.160 -5.968 -4.030 1.00 84.06 194 ARG A CA 1
ATOM 1595 C C . ARG A 1 194 ? 19.188 -6.782 -4.825 1.00 84.06 194 ARG A C 1
ATOM 1597 O O . ARG A 1 194 ? 20.242 -7.107 -4.289 1.00 84.06 194 ARG A O 1
ATOM 1604 N N . ASP A 1 195 ? 18.896 -7.069 -6.096 1.00 71.31 195 ASP A N 1
ATOM 1605 C CA . ASP A 1 195 ? 19.629 -8.055 -6.911 1.00 71.31 195 ASP A CA 1
ATOM 1606 C C . ASP A 1 195 ? 20.507 -7.443 -8.033 1.00 71.31 195 ASP A C 1
ATOM 1608 O O . ASP A 1 195 ? 20.732 -8.079 -9.064 1.00 71.31 195 ASP A O 1
ATOM 1612 N N . GLY A 1 196 ? 20.999 -6.203 -7.897 1.00 64.25 196 GLY A N 1
ATOM 1613 C CA . GLY A 1 196 ? 21.963 -5.642 -8.860 1.00 64.25 196 GLY A CA 1
ATOM 1614 C C . GLY A 1 196 ? 22.058 -4.117 -8.909 1.00 64.25 196 GLY A C 1
ATOM 1615 O O . GLY A 1 196 ? 21.624 -3.421 -7.996 1.00 64.25 196 GLY A O 1
ATOM 1616 N N . GLU A 1 197 ? 22.638 -3.600 -9.997 1.00 67.81 197 GLU A N 1
ATOM 1617 C CA . GLU A 1 197 ? 22.714 -2.158 -10.266 1.00 67.81 197 GLU A CA 1
ATOM 1618 C C . GLU A 1 197 ? 21.317 -1.533 -10.417 1.00 67.81 197 GLU A C 1
ATOM 1620 O O . GLU A 1 197 ? 20.421 -2.116 -11.039 1.00 67.81 197 GLU A O 1
ATOM 1625 N N . VAL A 1 198 ? 21.160 -0.317 -9.880 1.00 77.00 198 VAL A N 1
ATOM 1626 C CA . VAL A 1 198 ? 19.950 0.501 -10.034 1.00 77.00 198 VAL A CA 1
ATOM 1627 C C . VAL A 1 198 ? 19.741 0.804 -11.527 1.00 77.00 198 VAL A C 1
ATOM 1629 O O . VAL A 1 198 ? 20.647 1.360 -12.156 1.00 77.00 198 VAL A O 1
ATOM 1632 N N . PRO A 1 199 ? 18.587 0.450 -12.126 1.00 76.50 199 PRO A N 1
ATOM 1633 C CA . PRO A 1 199 ? 18.319 0.725 -13.532 1.00 76.50 199 PRO A CA 1
ATOM 1634 C C . PRO A 1 199 ? 18.337 2.230 -13.832 1.00 76.50 199 PRO A C 1
ATOM 1636 O O . PRO A 1 199 ? 17.779 3.032 -13.090 1.00 76.50 199 PRO A O 1
ATOM 1639 N N . ASN A 1 200 ? 18.968 2.604 -14.944 1.00 74.00 200 ASN A N 1
ATOM 1640 C CA . ASN A 1 200 ? 19.061 3.988 -15.408 1.00 74.00 200 ASN A CA 1
ATOM 1641 C C . ASN A 1 200 ? 18.041 4.217 -16.535 1.00 74.00 200 ASN A C 1
ATOM 1643 O O . ASN A 1 200 ? 18.329 3.903 -17.698 1.00 74.00 200 ASN A O 1
ATOM 1647 N N . PHE A 1 201 ? 16.846 4.661 -16.136 1.00 70.62 201 PHE A N 1
ATOM 1648 C CA . PHE A 1 201 ? 15.678 4.913 -16.988 1.00 70.62 201 PHE A CA 1
ATOM 1649 C C . PHE A 1 201 ? 15.857 6.133 -17.911 1.00 70.62 201 PHE A C 1
ATOM 1651 O O . PHE A 1 201 ? 16.534 7.107 -17.512 1.00 70.62 201 PHE A O 1
#

Foldseek 3Di:
DDDDDDDDDDDDPPPVPVVVVVVVVVVVLLVVLLVVLLVLLLVQCVVDVDQDPVNVVVSVVSCVVSVNDVVSVVVSNVLLVVLLVVQVVLLVVVVVVVVVVVVVVVPDDDDDDDDDPPPPPDPLVPDDLQVQAQWKKWFQPRSHPDTFIWGFHDADPPVRWTFTDGPDPPDDDDPPVVRIDNPSSGGPVGMDTDPDDDRDD

Secondary structure (DSSP, 8-state):
--------------SHHHHHHHHHHHHHHHHHHHHHHHHHHHHHHHH-SS--HHHHHHHHHHHHHHT--HHHHHHHHHHHHHHHHHHHHHHHHHHHHHHHHHHHHTTSPPPP-------TT-TTTT--GGGGTT-EEEEE-TT-SSEEEEEEEEEETTTTEEEEEES-TTSPPPPTTTTEE-TTSS-GGGEEESSSSPP--

InterPro domains:
  IPR005491 ENT domain [PF03735] (26-80)
  IPR005491 ENT domain [PS51138] (25-112)
  IPR005491 ENT domain [SM01191] (25-94)
  IPR033485 Protein EMSY-LIKE, plant [PTHR33432] (18-116)
  IPR036142 ENT domain-like superfamily [SSF158639] (28-85)

Nearest PDB structures (foldseek):
  7de9-assembly1_A  TM=9.086E-01  e=5.605E-02  Arabidopsis thaliana
  4a4g-assembly1_A  TM=5.679E-01  e=4.960E-01  Homo sapiens
  2l8d-assembly1_A  TM=5.735E-01  e=5.278E-01  Gallus gallus
  4a4h-assembly1_A  TM=4.921E-01  e=1.620E+00  Homo sapiens
  3pnw-assembly1_C  TM=5.577E-01  e=5.630E+00  Homo sapiens

Solvent-accessible surface area (backbone atoms only — not comparable to full-atom values): 12374 Å² total; per-residue (Å²): 138,87,84,81,86,82,88,83,92,78,89,82,89,79,69,58,68,64,54,53,50,53,52,51,51,51,51,54,50,53,52,49,47,51,50,58,52,47,55,54,56,45,54,50,46,74,78,30,92,66,78,49,73,72,56,48,58,49,51,58,49,49,28,64,77,65,70,53,54,70,68,59,50,53,53,47,55,48,52,41,50,53,34,48,52,52,52,53,52,48,54,55,48,52,55,52,50,54,52,54,52,53,62,60,57,73,73,61,84,86,80,87,86,82,88,74,92,70,72,95,75,60,85,38,66,78,49,60,71,70,77,46,48,73,39,42,37,30,39,37,51,91,55,53,90,62,67,51,55,28,32,28,72,44,66,41,84,87,79,65,31,32,32,53,38,72,67,55,89,86,55,80,82,69,53,94,64,78,29,50,44,49,78,90,75,55,50,74,94,37,50,45,62,72,76,60,84,76,83,63,90

Sequence (201 aa):
MADEKDQHSESNDRIDDDKLKEEFKKKKLEDLKRKAFYSVLLAFRAETLTIGKKRTHLIERLMKEFNIAQETRFSFENNILENIIAHQQRVISELKEANAKLLTMSARKPNLVPTYVTTPSSRWGRVNPEALVGKRVSVRMCFEEEFEDFVIKEYSAKDEIHHLQSVDPDAMEMDGVSSWIDFREIPTDDIIWRDGEVPNF

Mean predicted aligned error: 14.78 Å

Radius of gyration: 26.94 Å; Cα contacts (8 Å, |Δi|>4): 159; chains: 1; bounding box: 47×68×103 Å

pLDDT: mean 76.89, std 16.5, range [36.25, 95.81]

Organism: Brassica carinata (NCBI:txid52824)